Protein 6O43 (pdb70)

Radius of gyration: 16.41 Å; Cα contacts (8 Å, |Δi|>4): 358; chains: 1; bounding box: 35×36×46 Å

Solvent-accessible surface area: 9305 Å² total; per-residue (Å²): 125,71,71,101,43,2,56,54,0,1,56,16,59,8,41,11,61,7,55,9,74,31,93,91,1,0,81,98,0,38,51,97,11,0,0,74,80,76,9,64,21,71,87,78,90,0,81,75,0,0,132,16,0,110,156,44,12,0,3,4,0,0,0,0,0,9,0,61,47,78,19,91,39,101,56,60,0,0,10,31,46,47,56,36,83,82,73,49,39,66,0,0,77,62,0,0,134,41,0,24,74,32,1,121,39,97,44,136,9,33,21,92,37,86,67,76,106,47,136,47,8,55,121,75,32,39,154,138,3,63,58,30,2,87,124,83,5,81,58,6,2,0,0,30,0,41,0,22,98,71,10,28,9,0,4,0,1,35,28,47,77,0,12,104,35,67,81,4,141,57,91,110,60,58,14,40,0,31,61,0,0,58,11,0,74,85,40,61,13,45,26,100,50,123,40,31,44,93,104

Sequence (199 aa):
NDQEKIDKFTHSYINDDDFGLTIDQLVPKVKGYGRFNVWLGGNESKIRQVLKAVKEIGVSPTLFAVYEKNEGFSSGLGWLNHTSSARGDYLTDAKFIARKLVSQSKQAGQPSWYDAGNIVHFVPQDDVQRKGNADFAKNMKAGTIGRAYIPLTAAATWAAYYPLGLKASYNKVQNYGNPFLDGANTILAWGGKLDGKGGSPS

InterPro domains:
  IPR007921 CHAP domain [PF05257] (355-445)

Nearest PDB structures (foldseek):
  6o43-assembly1_A  TM=1.005E+00  e=5.278E-38  Staphylococcus phage P68
  8ej5-assembly1_A  TM=9.680E-01  e=4.791E-27  Staphylococcus phage Andhra
  4f88-assembly2_2  TM=7.606E-01  e=4.915E-05  Fischettivirus C1
  4hys-assembly1_A  TM=1.725E-01  e=8.099E+00  Homo sapiens

B-factor: mean 54.17, std 13.52, range [32.57, 129.59]

Secondary structure (DSSP, 8-state):
-HHHHHHHHHTSBTT--TT--HHHHHHHHTTSHHHHHTTTT-HHHHHHHHHHHHHHT--HHHHHHHHHHH---TTB-GGG-SB--SSHHHHHHHHHHHHHHHHT-------S-TTS----S-HHHHHHHHHHHHHT--TTBHHHHHGGG-HHHHHHHH-GGGGSHHHHSS-PPP-HHHHHHHHHHHTT--SSSS-----

Structure (mmCIF, N/CA/C/O backbone):
data_6O43
#
_entry.id   6O43
#
_cell.length_a   61.397
_cell.length_b   61.397
_cell.length_c   101.606
_cell.angle_alpha   90.000
_cell.angle_beta   90.000
_cell.angle_gamma   120.000
#
_symmetry.space_group_name_H-M   'P 31 2 1'
#
loop_
_entity.id
_entity.type
_entity.pdbx_description
1 polymer Orf11
2 non-polymer '5-amino-2,4,6-triiodobenzene-1,3-dicarboxylic acid'
3 water water
#
loop_
_atom_site.group_PDB
_atom_site.id
_atom_site.type_symbol
_atom_site.label_atom_id
_atom_site.label_alt_id
_atom_site.label_comp_id
_atom_site.label_asym_id
_atom_site.label_entity_id
_atom_site.label_seq_id
_atom_site.pdbx_PDB_ins_code
_atom_site.Cartn_x
_atom_site.Cartn_y
_atom_site.Cartn_z
_atom_site.occupancy
_atom_site.B_iso_or_equiv
_atom_site.auth_seq_id
_atom_site.auth_comp_id
_atom_site.auth_asym_id
_atom_site.auth_atom_id
_atom_site.pdbx_PDB_model_num
ATOM 1 N N . ASN A 1 2 ? 9.67221 3.29608 26.60950 1.000 96.23587 9 ASN A N 1
ATOM 2 C CA . ASN A 1 2 ? 10.67939 4.35062 26.63467 1.000 93.05002 9 ASN A CA 1
ATOM 3 C C . ASN A 1 2 ? 10.03207 5.72337 26.45676 1.000 81.47815 9 ASN A C 1
ATOM 4 O O . ASN A 1 2 ? 10.58049 6.60329 25.78872 1.000 77.35109 9 ASN A O 1
ATOM 9 N N . ASP A 1 3 ? 8.84992 5.89206 27.05468 1.000 77.96898 10 ASP A N 1
ATOM 10 C CA . ASP A 1 3 ? 8.19104 7.19391 27.03537 1.000 72.54627 10 ASP A CA 1
ATOM 11 C C . ASP A 1 3 ? 9.06974 8.26313 27.67002 1.000 64.51356 10 ASP A C 1
ATOM 12 O O . ASP A 1 3 ? 9.15607 9.38866 27.16481 1.000 61.21560 10 ASP A O 1
ATOM 17 N N . GLN A 1 4 ? 9.72776 7.93087 28.78322 1.000 68.95347 11 GLN A N 1
ATOM 18 C CA . GLN A 1 4 ? 10.57030 8.91131 29.45935 1.000 73.98673 11 GLN A CA 1
ATOM 19 C C . GLN A 1 4 ? 11.68634 9.39520 28.54312 1.000 71.86789 11 GLN A C 1
ATOM 20 O O . GLN A 1 4 ? 12.03273 10.58310 28.54303 1.000 60.83409 11 GLN A O 1
ATOM 26 N N . GLU A 1 5 ? 12.25263 8.48767 27.74609 1.000 67.11384 12 GLU A N 1
ATOM 27 C CA . GLU A 1 5 ? 13.28272 8.87523 26.78876 1.000 69.49838 12 GLU A CA 1
ATOM 28 C C . GLU A 1 5 ? 12.73301 9.84668 25.75145 1.000 64.46709 12 GLU A C 1
ATOM 29 O O . GLU A 1 5 ? 13.40686 10.81265 25.37506 1.000 62.56555 12 GLU A O 1
ATOM 35 N N . LYS A 1 6 ? 11.50759 9.61001 25.27820 1.000 67.70053 13 LYS A N 1
ATOM 36 C CA . LYS A 1 6 ? 10.89151 10.54217 24.33973 1.000 58.84702 13 LYS A CA 1
ATOM 37 C C . LYS A 1 6 ? 10.57213 11.87083 25.01392 1.000 62.97090 13 LYS A C 1
ATOM 38 O O . LYS A 1 6 ? 10.81161 12.93988 24.43933 1.000 53.47347 13 LYS A O 1
ATOM 44 N N . ILE A 1 7 ? 10.03435 11.82385 26.23434 1.000 55.50266 14 ILE A N 1
ATOM 45 C CA . ILE A 1 7 ? 9.77986 13.05134 26.98336 1.000 52.98631 14 ILE A CA 1
ATOM 46 C C . ILE A 1 7 ? 11.07301 13.83393 27.16910 1.000 52.60106 14 ILE A C 1
ATOM 47 O O . ILE A 1 7 ? 11.12599 15.04655 26.93246 1.000 51.00658 14 ILE A O 1
ATOM 52 N N . ASP A 1 8 ? 12.13535 13.14883 27.60285 1.000 55.04126 15 ASP A N 1
ATOM 53 C CA . ASP A 1 8 ? 13.40820 13.81932 27.85400 1.000 55.25327 15 ASP A CA 1
ATOM 54 C C . ASP A 1 8 ? 13.92121 14.51259 26.59912 1.000 56.33599 15 ASP A C 1
ATOM 55 O O . ASP A 1 8 ? 14.24399 15.70604 26.62289 1.000 63.70122 15 ASP A O 1
ATOM 60 N N . LYS A 1 9 ? 14.00722 13.77763 25.48862 1.000 55.62736 16 LYS A N 1
ATOM 61 C CA . LYS A 1 9 ? 14.44721 14.39292 24.24188 1.000 61.60416 16 LYS A CA 1
ATOM 62 C C . LYS A 1 9 ? 13.58952 15.60311 23.89670 1.000 53.07232 16 LYS A C 1
ATOM 63 O O . LYS A 1 9 ? 14.09921 16.61999 23.41103 1.000 54.74376 16 LYS A O 1
ATOM 67 N N . PHE A 1 10 ? 12.28502 15.51744 24.15477 1.000 53.99699 17 PHE A N 1
ATOM 68 C CA . PHE A 1 10 ? 11.37886 16.59352 23.76907 1.000 49.96331 17 PHE A CA 1
ATOM 69 C C . PHE A 1 10 ? 11.56183 17.82053 24.65907 1.000 48.85842 17 PHE A C 1
ATOM 70 O O . PHE A 1 10 ? 11.82104 18.92476 24.16709 1.000 47.16613 17 PHE A O 1
ATOM 78 N N . THR A 1 11 ? 11.43310 17.64905 25.97850 1.000 46.92134 18 THR A N 1
ATOM 79 C CA . THR A 1 11 ? 11.51774 18.80192 26.87398 1.000 52.98713 18 THR A CA 1
ATOM 80 C C . THR A 1 11 ? 12.84983 19.53193 26.74371 1.000 46.97021 18 THR A C 1
ATOM 81 O O . THR A 1 11 ? 12.90726 20.75337 26.92631 1.000 48.62517 18 THR A O 1
ATOM 85 N N . HIS A 1 12 ? 13.92527 18.81611 26.43524 1.000 48.95150 19 HIS A N 1
ATOM 86 C CA . HIS A 1 12 ? 15.24835 19.42409 26.39394 1.000 63.77448 19 HIS A CA 1
ATOM 87 C C . HIS A 1 12 ? 15.58762 20.05461 25.04762 1.000 55.72615 19 HIS A C 1
ATOM 88 O O . HIS A 1 12 ? 16.66279 20.64602 24.91715 1.000 52.15142 19 HIS A O 1
ATOM 95 N N . SER A 1 13 ? 14.70535 19.96154 24.05594 1.000 50.15813 20 SER A N 1
ATOM 96 C CA . SER A 1 13 ? 14.94656 20.59978 22.77036 1.000 49.80802 20 SER A CA 1
ATOM 97 C C . SER A 1 13 ? 14.68653 22.10203 22.85976 1.000 55.00406 20 SER A C 1
ATOM 98 O O . SER A 1 13 ? 13.93756 22.57986 23.71623 1.000 47.90758 20 SER A O 1
ATOM 101 N N . TYR A 1 14 ? 15.32175 22.84969 21.95841 1.000 53.29832 21 TYR A N 1
ATOM 102 C CA . TYR A 1 14 ? 15.02931 24.27113 21.83302 1.000 53.67908 21 TYR A CA 1
ATOM 103 C C . TYR A 1 14 ? 13.66824 24.46966 21.17514 1.000 46.82174 21 TYR A C 1
ATOM 104 O O . TYR A 1 14 ? 13.23720 23.66889 20.34197 1.000 46.38003 21 TYR A O 1
ATOM 113 N N . ILE A 1 15 ? 12.98052 25.54910 21.56045 1.000 45.70523 22 ILE A N 1
ATOM 114 C CA . ILE A 1 15 ? 11.65804 25.81299 21.00256 1.000 43.78301 22 ILE A CA 1
ATOM 115 C C . ILE A 1 15 ? 11.69737 26.15658 19.52203 1.000 45.92703 22 ILE A C 1
ATOM 116 O O . ILE A 1 15 ? 10.63859 26.22315 18.88962 1.000 43.10282 22 ILE A O 1
ATOM 121 N N . ASN A 1 16 ? 12.88097 26.38223 18.94896 1.000 50.08413 23 ASN A N 1
ATOM 122 C CA . ASN A 1 16 ? 13.00897 26.66661 17.52612 1.000 51.86784 23 ASN A CA 1
ATOM 123 C C . ASN A 1 16 ? 13.49635 25.45352 16.73762 1.000 56.07369 23 ASN A C 1
ATOM 124 O O . ASN A 1 16 ? 13.92441 25.59515 15.58650 1.000 56.95662 23 ASN A O 1
ATOM 129 N N . ASP A 1 17 ? 13.43463 24.26757 17.33767 1.000 49.26748 24 ASP A N 1
ATOM 130 C CA . ASP A 1 17 ? 13.82635 23.02973 16.67576 1.000 56.03888 24 ASP A CA 1
ATOM 131 C C . ASP A 1 17 ? 12.69081 22.56562 15.76756 1.000 55.26217 24 ASP A C 1
ATOM 132 O O . ASP A 1 17 ? 11.56394 22.36962 16.23445 1.000 47.20503 24 ASP A O 1
ATOM 137 N N . ASP A 1 18 ? 12.97566 22.39005 14.47385 1.000 56.27996 25 ASP A N 1
ATOM 138 C CA A ASP A 1 18 ? 11.93751 21.94585 13.55018 0.638 59.60802 25 ASP A CA 1
ATOM 139 C CA B ASP A 1 18 ? 11.96042 21.94162 13.52815 0.362 59.21711 25 ASP A CA 1
ATOM 140 C C . ASP A 1 18 ? 11.75867 20.43182 13.53696 1.000 58.75717 25 ASP A C 1
ATOM 141 O O . ASP A 1 18 ? 10.85884 19.93993 12.84525 1.000 59.62351 25 ASP A O 1
ATOM 150 N N . PHE A 1 19 ? 12.57183 19.68842 14.28919 1.000 61.25391 26 PHE A N 1
ATOM 151 C CA . PHE A 1 19 ? 12.43173 18.23554 14.40251 1.000 53.27356 26 PHE A CA 1
ATOM 152 C C . PHE A 1 19 ? 12.39155 17.55677 13.03246 1.000 65.41936 26 PHE A C 1
ATOM 153 O O . PHE A 1 19 ? 11.75424 16.51463 12.85328 1.000 60.55052 26 PHE A O 1
ATOM 161 N N . GLY A 1 20 ? 13.08268 18.14086 12.05531 1.000 56.96556 27 GLY A N 1
ATOM 162 C CA . GLY A 1 20 ? 13.18773 17.54263 10.74024 1.000 70.90966 27 GLY A CA 1
ATOM 163 C C . GLY A 1 20 ? 11.96261 17.66297 9.86501 1.000 62.11441 27 GLY A C 1
ATOM 164 O O . GLY A 1 20 ? 11.88701 16.98121 8.83923 1.000 64.50584 27 GLY A O 1
ATOM 165 N N . LEU A 1 21 ? 11.00164 18.50806 10.23003 1.000 59.50481 28 LEU A N 1
ATOM 166 C CA . LEU A 1 21 ? 9.78861 18.70837 9.45104 1.000 55.01938 28 LEU A CA 1
ATOM 167 C C . LEU A 1 21 ? 9.73417 20.14034 8.93830 1.000 58.79856 28 LEU A C 1
ATOM 168 O O . LEU A 1 21 ? 10.07441 21.08198 9.66191 1.000 67.83034 28 LEU A O 1
ATOM 173 N N . THR A 1 22 ? 9.30265 20.29847 7.69139 1.000 53.99191 29 THR A N 1
ATOM 174 C CA . THR A 1 22 ? 9.17473 21.60505 7.06546 1.000 58.77382 29 THR A CA 1
ATOM 175 C C . THR A 1 22 ? 7.72813 22.08402 7.11845 1.000 59.38541 29 THR A C 1
ATOM 176 O O . THR A 1 22 ? 6.80108 21.32752 7.41776 1.000 54.38226 29 THR A O 1
ATOM 180 N N . ILE A 1 23 ? 7.54442 23.36898 6.80753 1.000 55.53136 30 ILE A N 1
ATOM 181 C CA . ILE A 1 23 ? 6.19942 23.93498 6.77255 1.000 53.79217 30 ILE A CA 1
ATOM 182 C C . ILE A 1 23 ? 5.36767 23.26359 5.68733 1.000 53.11773 30 ILE A C 1
ATOM 183 O O . ILE A 1 23 ? 4.16588 23.03036 5.86368 1.000 56.38599 30 ILE A O 1
ATOM 188 N N . ASP A 1 24 ? 5.99140 22.93967 4.54935 1.000 53.09796 31 ASP A N 1
ATOM 189 C CA . ASP A 1 24 ? 5.28658 22.20246 3.50340 1.000 55.04131 31 ASP A CA 1
ATOM 190 C C . ASP A 1 24 ? 4.75095 20.87898 4.03039 1.000 57.63368 31 ASP A C 1
ATOM 191 O O . ASP A 1 24 ? 3.59513 20.52036 3.77659 1.000 54.28067 31 ASP A O 1
ATOM 196 N N . GLN A 1 25 ? 5.58084 20.13470 4.76219 1.000 53.28673 32 GLN A N 1
ATOM 197 C CA . GLN A 1 25 ? 5.12667 18.87418 5.33522 1.000 58.83505 32 GLN A CA 1
ATOM 198 C C . GLN A 1 25 ? 4.07600 19.09377 6.41603 1.000 56.71769 32 GLN A C 1
ATOM 199 O O . GLN A 1 25 ? 3.19253 18.24798 6.59804 1.000 49.45001 32 GLN A O 1
ATOM 205 N N . LEU A 1 26 ? 4.13765 20.22725 7.12025 1.000 47.43101 33 LEU A N 1
ATOM 206 C CA . LEU A 1 26 ? 3.24035 20.44990 8.25078 1.000 44.79760 33 LEU A CA 1
ATOM 207 C C . LEU A 1 26 ? 1.82739 20.79743 7.79442 1.000 46.13144 33 LEU A C 1
ATOM 208 O O . LEU A 1 26 ? 0.85114 20.32585 8.38577 1.000 51.05347 33 LEU A O 1
ATOM 213 N N . VAL A 1 27 ? 1.69342 21.61097 6.74149 1.000 51.18057 34 VAL A N 1
ATOM 214 C CA . VAL A 1 27 ? 0.38005 22.16139 6.39675 1.000 51.44627 34 VAL A CA 1
ATOM 215 C C . VAL A 1 27 ? -0.67255 21.07366 6.21696 1.000 52.47502 34 VAL A C 1
ATOM 216 O O . VAL A 1 27 ? -1.71218 21.13542 6.89229 1.000 49.02851 34 VAL A O 1
ATOM 220 N N . PRO A 1 28 ? -0.48175 20.07182 5.35355 1.000 52.61532 35 PRO A N 1
ATOM 221 C CA . PRO A 1 28 ? -1.52228 19.03911 5.20842 1.000 53.02597 35 PRO A CA 1
ATOM 222 C C . PRO A 1 28 ? -1.78099 18.25349 6.48318 1.000 58.70864 35 PRO A C 1
ATOM 223 O O . PRO A 1 28 ? -2.88466 17.72164 6.65593 1.000 55.25918 35 PRO A O 1
ATOM 227 N N . LYS A 1 29 ? -0.79875 18.16405 7.38392 1.000 55.33389 36 LYS A N 1
ATOM 228 C CA . LYS A 1 29 ? -0.97609 17.35813 8.58648 1.000 52.04684 36 LYS A CA 1
ATOM 229 C C . LYS A 1 29 ? -1.89682 18.03058 9.59738 1.000 46.15337 36 LYS A C 1
ATOM 230 O O . LYS A 1 29 ? -2.63188 17.34255 10.31398 1.000 46.20558 36 LYS A O 1
ATOM 236 N N . VAL A 1 30 ? -1.87950 19.36080 9.66612 1.000 49.70316 37 VAL A N 1
ATOM 237 C CA . VAL A 1 30 ? -2.52097 20.09228 10.75589 1.000 51.33691 37 VAL A CA 1
ATOM 238 C C . VAL A 1 30 ? -3.77776 20.83455 10.32951 1.000 47.91552 37 VAL A C 1
ATOM 239 O O . VAL A 1 30 ? -4.47240 21.38640 11.20006 1.000 42.41272 37 VAL A O 1
ATOM 243 N N . LYS A 1 31 ? -4.09884 20.86870 9.03255 1.000 48.50809 38 LYS A N 1
ATOM 244 C CA . LYS A 1 31 ? -5.17881 21.72996 8.55743 1.000 50.45432 38 LYS A CA 1
ATOM 245 C C . LYS A 1 31 ? -6.51659 21.38852 9.20089 1.000 40.34109 38 LYS A C 1
ATOM 246 O O . LYS A 1 31 ? -7.37884 22.26396 9.33112 1.000 43.30986 38 LYS A O 1
ATOM 249 N N . GLY A 1 32 ? -6.71674 20.13879 9.60457 1.000 48.18502 39 GLY A N 1
ATOM 250 C CA . GLY A 1 32 ? -7.96660 19.76437 10.23108 1.000 42.74826 39 GLY A CA 1
ATOM 251 C C . GLY A 1 32 ? -8.02119 19.88994 11.73982 1.000 45.70807 39 GLY A C 1
ATOM 252 O O . GLY A 1 32 ? -9.01975 19.49051 12.34792 1.000 51.88667 39 GLY A O 1
ATOM 253 N N . TYR A 1 33 ? -6.99240 20.44660 12.37325 1.000 49.03200 40 TYR A N 1
ATOM 254 C CA . TYR A 1 33 ? -6.86793 20.40977 13.82402 1.000 43.62392 40 TYR A CA 1
ATOM 255 C C . TYR A 1 33 ? -6.88824 21.80459 14.43269 1.000 38.47261 40 TYR A C 1
ATOM 256 O O . TYR A 1 33 ? -6.40822 22.77293 13.83747 1.000 39.66308 40 TYR A O 1
ATOM 265 N N . GLY A 1 34 ? -7.43469 21.88288 15.64502 1.000 44.44537 41 GLY A N 1
ATOM 266 C CA . GLY A 1 34 ? -7.36043 23.09998 16.43608 1.000 42.34945 41 GLY A CA 1
ATOM 267 C C . GLY A 1 34 ? -7.85516 24.31823 15.68497 1.000 41.84917 41 GLY A C 1
ATOM 268 O O . GLY A 1 34 ? -8.85567 24.27490 14.95843 1.000 43.51767 41 GLY A O 1
ATOM 269 N N . ARG A 1 35 ? -7.13934 25.42937 15.86045 1.000 36.22345 42 ARG A N 1
ATOM 270 C CA . ARG A 1 35 ? -7.53618 26.68873 15.24966 1.000 37.19679 42 ARG A CA 1
ATOM 271 C C . ARG A 1 35 ? -7.15134 26.78797 13.78086 1.000 40.43381 42 ARG A C 1
ATOM 272 O O . ARG A 1 35 ? -7.65213 27.68051 13.08812 1.000 40.41114 42 ARG A O 1
ATOM 280 N N . PHE A 1 36 ? -6.28802 25.90012 13.28248 1.000 37.30622 43 PHE A N 1
ATOM 281 C CA . PHE A 1 36 ? -6.14216 25.79445 11.83693 1.000 45.75698 43 PHE A CA 1
ATOM 282 C C . PHE A 1 36 ? -7.47713 25.44373 11.19831 1.000 48.55246 43 PHE A C 1
ATOM 283 O O . PHE A 1 36 ? -7.74615 25.84021 10.05926 1.000 48.85428 43 PHE A O 1
ATOM 291 N N . ASN A 1 37 ? -8.33950 24.74001 11.93561 1.000 51.90480 44 ASN A N 1
ATOM 292 C CA . ASN A 1 37 ? -9.68034 24.39474 11.47128 1.000 44.03335 44 ASN A CA 1
ATOM 293 C C . ASN A 1 37 ? -10.71419 25.43925 11.89132 1.000 45.35106 44 ASN A C 1
ATOM 294 O O . ASN A 1 37 ? -11.41164 26.00626 11.04402 1.000 41.47332 44 ASN A O 1
ATOM 299 N N . VAL A 1 38 ? -10.81926 25.70760 13.19663 1.000 41.57229 45 VAL A N 1
ATOM 300 C CA . VAL A 1 38 ? -11.90601 26.55196 13.68771 1.000 40.48491 45 VAL A CA 1
ATOM 301 C C . VAL A 1 38 ? -11.72163 27.99658 13.23832 1.000 46.24126 45 VAL A C 1
ATOM 302 O O . VAL A 1 38 ? -12.68720 28.66520 12.84884 1.000 45.68916 45 VAL A O 1
ATOM 306 N N . TRP A 1 39 ? -10.48885 28.50394 13.28133 1.000 44.75051 46 TRP A N 1
ATOM 307 C CA . TRP A 1 39 ? -10.24367 29.90304 12.94453 1.000 44.52498 46 TRP A CA 1
ATOM 308 C C . TRP A 1 39 ? -9.97258 30.12394 11.45972 1.000 49.62530 46 TRP A C 1
ATOM 309 O O . TRP A 1 39 ? -10.46228 31.09927 10.88279 1.000 46.44012 46 TRP A O 1
ATOM 320 N N . LEU A 1 40 ? -9.19980 29.24765 10.82215 1.000 46.15444 47 LEU A N 1
ATOM 321 C CA . LEU A 1 40 ? -8.78608 29.45007 9.44008 1.000 47.12231 47 LEU A CA 1
ATOM 322 C C . LEU A 1 40 ? -9.52596 28.56374 8.44468 1.000 39.15153 47 LEU A C 1
ATOM 323 O O . LEU A 1 40 ? -9.24419 28.63824 7.24385 1.000 41.33270 47 LEU A O 1
ATOM 328 N N . GLY A 1 41 ? -10.44753 27.72035 8.90253 1.000 44.88263 48 GLY A N 1
ATOM 329 C CA . GLY A 1 41 ? -11.19781 26.85612 8.00869 1.000 46.33641 48 GLY A CA 1
ATOM 330 C C . GLY A 1 41 ? -10.32994 25.95146 7.15494 1.000 50.91545 48 GLY A C 1
ATOM 331 O O . GLY A 1 41 ? -10.75428 25.49581 6.08694 1.000 47.97918 48 GLY A O 1
ATOM 332 N N . GLY A 1 42 ? -9.10901 25.68733 7.61584 1.000 43.04469 49 GLY A N 1
ATOM 333 C CA . GLY A 1 42 ? -8.19499 24.81871 6.90313 1.000 44.48443 49 GLY A CA 1
ATOM 334 C C . GLY A 1 42 ? -7.51192 25.43755 5.70581 1.000 44.14438 49 GLY A C 1
ATOM 335 O O . GLY A 1 42 ? -6.86956 24.71216 4.93953 1.000 50.62331 49 GLY A O 1
ATOM 336 N N . ASN A 1 43 ? -7.61514 26.75319 5.52802 1.000 44.36673 50 ASN A N 1
ATOM 337 C CA . ASN A 1 43 ? -7.06535 27.42018 4.35182 1.000 46.93506 50 ASN A CA 1
ATOM 338 C C . ASN A 1 43 ? -5.54006 27.38575 4.38910 1.000 52.72046 50 ASN A C 1
ATOM 339 O O . ASN A 1 43 ? -4.92294 27.91046 5.32108 1.000 50.31701 50 ASN A O 1
ATOM 344 N N . GLU A 1 44 ? -4.92832 26.78959 3.36129 1.000 54.07091 51 GLU A N 1
ATOM 345 C CA . GLU A 1 44 ? -3.48695 26.54817 3.40044 1.000 55.31122 51 GLU A CA 1
ATOM 346 C C . GLU A 1 44 ? -2.68701 27.84791 3.43071 1.000 50.92571 51 GLU A C 1
ATOM 347 O O . GLU A 1 44 ? -1.65154 27.92480 4.10122 1.000 48.16836 51 GLU A O 1
ATOM 353 N N . SER A 1 45 ? -3.13145 28.87573 2.70410 1.000 51.86740 52 SER A N 1
ATOM 354 C CA . SER A 1 45 ? -2.35834 30.11437 2.67360 1.000 57.58006 52 SER A CA 1
ATOM 355 C C . SER A 1 45 ? -2.34332 30.79161 4.04197 1.000 52.88453 52 SER A C 1
ATOM 356 O O . SER A 1 45 ? -1.31860 31.34803 4.45100 1.000 54.71215 52 SER A O 1
ATOM 359 N N . LYS A 1 46 ? -3.46262 30.74771 4.76999 1.000 45.65171 53 LYS A N 1
ATOM 360 C CA . LYS A 1 46 ? -3.48370 31.31617 6.11630 1.000 43.47388 53 LYS A CA 1
ATOM 361 C C . LYS A 1 46 ? -2.67689 30.46365 7.09021 1.000 46.42852 53 LYS A C 1
ATOM 362 O O . LYS A 1 46 ? -2.00665 30.99736 7.98322 1.000 45.30975 53 LYS A O 1
ATOM 368 N N . ILE A 1 47 ? -2.71989 29.13919 6.93320 1.000 43.39695 54 ILE A N 1
ATOM 369 C CA . ILE A 1 47 ? -1.89582 28.26960 7.76998 1.000 45.74023 54 ILE A CA 1
ATOM 370 C C . ILE A 1 47 ? -0.41888 28.58872 7.56647 1.000 46.00734 54 ILE A C 1
ATOM 371 O O . ILE A 1 47 ? 0.34149 28.73946 8.53003 1.000 50.14307 54 ILE A O 1
ATOM 376 N N . ARG A 1 48 ? 0.00513 28.70895 6.30461 1.000 43.40953 55 ARG A N 1
ATOM 377 C CA . ARG A 1 48 ? 1.38402 29.09618 6.01660 1.000 46.54560 55 ARG A CA 1
ATOM 378 C C . ARG A 1 48 ? 1.71719 30.45383 6.60928 1.000 43.64978 55 ARG A C 1
ATOM 379 O O . ARG A 1 48 ? 2.81183 30.65357 7.14415 1.000 48.86589 55 ARG A O 1
ATOM 387 N N . GLN A 1 49 ? 0.80408 31.41354 6.47461 1.000 46.07245 56 GLN A N 1
ATOM 388 C CA . GLN A 1 49 ? 1.00774 32.73041 7.06202 1.000 51.90949 56 GLN A CA 1
ATOM 389 C C . GLN A 1 49 ? 1.29908 32.62019 8.55505 1.000 46.69524 56 GLN A C 1
ATOM 390 O O . GLN A 1 49 ? 2.22277 33.25757 9.07242 1.000 44.20827 56 GLN A O 1
ATOM 396 N N . VAL A 1 50 ? 0.52579 31.79146 9.25777 1.000 44.13663 57 VAL A N 1
ATOM 397 C CA . VAL A 1 50 ? 0.70549 31.62939 10.69745 1.000 44.11135 57 VAL A CA 1
ATOM 398 C C . VAL A 1 50 ? 2.04789 30.97598 11.00095 1.000 44.98195 57 VAL A C 1
ATOM 399 O O . VAL A 1 50 ? 2.83257 31.47861 11.81292 1.000 45.06177 57 VAL A O 1
ATOM 403 N N . LEU A 1 51 ? 2.33445 29.84804 10.35021 1.000 44.36829 58 LEU A N 1
ATOM 404 C CA . LEU A 1 51 ? 3.57100 29.12583 10.63373 1.000 47.23312 58 LEU A CA 1
ATOM 405 C C . LEU A 1 51 ? 4.79682 29.97319 10.31362 1.000 41.41939 58 LEU A C 1
ATOM 406 O O . LEU A 1 51 ? 5.75394 30.01504 11.09273 1.000 46.99519 58 LEU A O 1
ATOM 411 N N . LYS A 1 52 ? 4.79288 30.64816 9.16225 1.000 44.93965 59 LYS A N 1
ATOM 412 C CA . LYS A 1 52 ? 5.89616 31.54839 8.83781 1.000 47.49999 59 LYS A CA 1
ATOM 413 C C . LYS A 1 52 ? 6.06699 32.62186 9.90845 1.000 44.19079 59 LYS A C 1
ATOM 414 O O . LYS A 1 52 ? 7.19409 32.98054 10.26691 1.000 47.83281 59 LYS A O 1
ATOM 420 N N . ALA A 1 53 ? 4.95717 33.14871 10.42755 1.000 43.45407 60 ALA A N 1
ATOM 421 C CA . ALA A 1 53 ? 5.03481 34.25053 11.38037 1.000 50.48915 60 ALA A CA 1
ATOM 422 C C . ALA A 1 53 ? 5.65152 33.80392 12.70250 1.000 45.50532 60 ALA A C 1
ATOM 423 O O . ALA A 1 53 ? 6.53008 34.48581 13.24467 1.000 44.63898 60 ALA A O 1
ATOM 425 N N . VAL A 1 54 ? 5.21956 32.66120 13.23641 1.000 39.19748 61 VAL A N 1
ATOM 426 C CA . VAL A 1 54 ? 5.80294 32.20002 14.49467 1.000 48.62099 61 VAL A CA 1
ATOM 427 C C . VAL A 1 54 ? 7.26591 31.82538 14.28868 1.000 52.95802 61 VAL A C 1
ATOM 428 O O . VAL A 1 54 ? 8.10964 32.04917 15.16539 1.000 47.76040 61 VAL A O 1
ATOM 432 N N . LYS A 1 55 ? 7.59276 31.26944 13.11944 1.000 52.58733 62 LYS A N 1
ATOM 433 C CA . LYS A 1 55 ? 8.98166 30.93948 12.81908 1.000 46.68528 62 LYS A CA 1
ATOM 434 C C . LYS A 1 55 ? 9.86754 32.17626 12.87781 1.000 47.38353 62 LYS A C 1
ATOM 435 O O . LYS A 1 55 ? 10.96206 32.13849 13.45199 1.000 47.71036 62 LYS A O 1
ATOM 441 N N . GLU A 1 56 ? 9.41490 33.28064 12.27823 1.000 49.48920 63 GLU A N 1
ATOM 442 C CA . GLU A 1 56 ? 10.19641 34.51280 12.29832 1.000 55.28594 63 GLU A CA 1
ATOM 443 C C . GLU A 1 56 ? 10.44623 34.99694 13.71849 1.000 51.42838 63 GLU A C 1
ATOM 444 O O . GLU A 1 56 ? 11.47147 35.63139 13.98718 1.000 51.15312 63 GLU A O 1
ATOM 450 N N . ILE A 1 57 ? 9.52612 34.70584 14.63696 1.000 53.20980 64 ILE A N 1
ATOM 451 C CA . ILE A 1 57 ? 9.65530 35.19047 16.00559 1.000 56.85541 64 ILE A CA 1
ATOM 452 C C . ILE A 1 57 ? 10.58406 34.30204 16.82725 1.000 48.48186 64 ILE A C 1
ATOM 453 O O . ILE A 1 57 ? 11.22112 34.77591 17.77463 1.000 47.80259 64 ILE A O 1
ATOM 458 N N . GLY A 1 58 ? 10.68034 33.01765 16.49241 1.000 54.50836 65 GLY A N 1
ATOM 459 C CA . GLY A 1 58 ? 11.60931 32.13620 17.17121 1.000 48.67654 65 GLY A CA 1
ATOM 460 C C . GLY A 1 58 ? 10.99687 30.84445 17.66992 1.000 48.26677 65 GLY A C 1
ATOM 461 O O . GLY A 1 58 ? 11.64436 30.09703 18.40771 1.000 54.89763 65 GLY A O 1
ATOM 462 N N . VAL A 1 59 ? 9.75429 30.56652 17.28378 1.000 45.89428 66 VAL A N 1
ATOM 463 C CA . VAL A 1 59 ? 9.06973 29.32861 17.64175 1.000 44.16641 66 VAL A CA 1
ATOM 464 C C . VAL A 1 59 ? 9.03119 28.43063 16.41506 1.000 51.97572 66 VAL A C 1
ATOM 465 O O . VAL A 1 59 ? 8.58721 28.85505 15.34154 1.000 45.23976 66 VAL A O 1
ATOM 469 N N . SER A 1 60 ? 9.48352 27.19401 16.57640 1.000 46.64242 67 SER A N 1
ATOM 470 C CA . SER A 1 60 ? 9.51128 26.26598 15.45868 1.000 48.09287 67 SER A CA 1
ATOM 471 C C . SER A 1 60 ? 8.09220 26.01207 14.95931 1.000 48.73366 67 SER A C 1
ATOM 472 O O . SER A 1 60 ? 7.19139 25.75072 15.76938 1.000 39.96563 67 SER A O 1
ATOM 475 N N . PRO A 1 61 ? 7.84595 26.09327 13.65118 1.000 50.81002 68 PRO A N 1
ATOM 476 C CA . PRO A 1 61 ? 6.51812 25.72234 13.13978 1.000 46.61280 68 PRO A CA 1
ATOM 477 C C . PRO A 1 61 ? 6.09674 24.32716 13.55605 1.000 40.54199 68 PRO A C 1
ATOM 478 O O . PRO A 1 61 ? 4.90135 24.08213 13.75530 1.000 39.23822 68 PRO A O 1
ATOM 482 N N . THR A 1 62 ? 7.04892 23.40198 13.69766 1.000 49.63803 69 THR A N 1
ATOM 483 C CA . THR A 1 62 ? 6.71284 22.04319 14.11176 1.000 48.40398 69 THR A CA 1
ATOM 484 C C . THR A 1 62 ? 6.14061 22.02526 15.52704 1.000 42.29223 69 THR A C 1
ATOM 485 O O . THR A 1 62 ? 5.10616 21.39777 15.78267 1.000 43.49123 69 THR A O 1
ATOM 489 N N . LEU A 1 63 ? 6.80159 22.71170 16.46226 1.000 41.16829 70 LEU A N 1
ATOM 490 C CA . LEU A 1 63 ? 6.30425 22.75321 17.83685 1.000 42.54674 70 LEU A CA 1
ATOM 491 C C . LEU A 1 63 ? 4.92809 23.40149 17.89744 1.000 40.69455 70 LEU A C 1
ATOM 492 O O . LEU A 1 63 ? 4.00091 22.86751 18.51667 1.000 38.22417 70 LEU A O 1
ATOM 497 N N . PHE A 1 64 ? 4.77902 24.55784 17.24954 1.000 42.77247 71 PHE A N 1
ATOM 498 C CA . PHE A 1 64 ? 3.49982 25.25981 17.23360 1.000 36.39987 71 PHE A CA 1
ATOM 499 C C . PHE A 1 64 ? 2.38435 24.34863 16.73235 1.000 45.66021 71 PHE A C 1
ATOM 500 O O . PHE A 1 64 ? 1.34426 24.19532 17.38508 1.000 43.73775 71 PHE A O 1
ATOM 508 N N . ALA A 1 65 ? 2.60034 23.71249 15.57786 1.000 44.63047 72 ALA A N 1
ATOM 509 C CA . ALA A 1 65 ? 1.57541 22.85655 14.98758 1.000 42.79182 72 ALA A CA 1
ATOM 510 C C . ALA A 1 65 ? 1.28578 21.64553 15.86691 1.000 44.30828 72 ALA A C 1
ATOM 511 O O . ALA A 1 65 ? 0.12300 21.28293 16.07944 1.000 39.27483 72 ALA A O 1
ATOM 513 N N . VAL A 1 66 ? 2.33514 20.99199 16.37105 1.000 43.15500 73 VAL A N 1
ATOM 514 C CA . VAL A 1 66 ? 2.14142 19.78615 17.17395 1.000 48.44748 73 VAL A CA 1
ATOM 515 C C . VAL A 1 66 ? 1.37773 20.10416 18.45542 1.000 45.58837 73 VAL A C 1
ATOM 516 O O . VAL A 1 66 ? 0.52563 19.32229 18.89635 1.000 48.10764 73 VAL A O 1
ATOM 520 N N . TYR A 1 67 ? 1.66689 21.24974 19.07602 1.000 40.51267 74 TYR A N 1
ATOM 521 C CA . TYR A 1 67 ? 0.94189 21.61608 20.28962 1.000 44.12884 74 TYR A CA 1
ATOM 522 C C . TYR A 1 67 ? -0.49269 22.02667 19.97950 1.000 47.08951 74 TYR A C 1
ATOM 523 O O . TYR A 1 67 ? -1.41687 21.68332 20.72684 1.000 53.80500 74 TYR A O 1
ATOM 532 N N . GLU A 1 68 ? -0.70304 22.75995 18.88378 1.000 45.98065 75 GLU A N 1
ATOM 533 C CA . GLU A 1 68 ? -2.06377 23.12037 18.50296 1.000 39.96057 75 GLU A CA 1
ATOM 534 C C . GLU A 1 68 ? -2.89235 21.87740 18.20768 1.000 43.26515 75 GLU A C 1
ATOM 535 O O . GLU A 1 68 ? -4.06218 21.79373 18.59842 1.000 53.42308 75 GLU A O 1
ATOM 541 N N . LYS A 1 69 ? -2.29830 20.89163 17.53210 1.000 45.74645 76 LYS A N 1
ATOM 542 C CA . LYS A 1 69 ? -3.02382 19.65963 17.24431 1.000 49.89958 76 LYS A CA 1
ATOM 543 C C . LYS A 1 69 ? -3.40535 18.92988 18.52601 1.000 54.46554 76 LYS A C 1
ATOM 544 O O . LYS A 1 69 ? -4.53247 18.43767 18.65778 1.000 52.21135 76 LYS A O 1
ATOM 550 N N . ASN A 1 70 ? -2.48257 18.85259 19.48529 1.000 50.45481 77 ASN A N 1
ATOM 551 C CA . ASN A 1 70 ? -2.74313 18.08457 20.69647 1.000 49.29708 77 ASN A CA 1
ATOM 552 C C . ASN A 1 70 ? -3.56345 18.86563 21.71683 1.000 53.85405 77 ASN A C 1
ATOM 553 O O . ASN A 1 70 ? -4.25982 18.25834 22.53738 1.000 52.17705 77 ASN A O 1
ATOM 558 N N . GLU A 1 71 ? -3.49861 20.19743 21.68851 1.000 53.04219 78 GLU A N 1
ATOM 559 C CA . GLU A 1 71 ? -4.35008 20.99566 22.56514 1.000 52.54235 78 GLU A CA 1
ATOM 560 C C . GLU A 1 71 ? -5.77512 21.08905 22.02977 1.000 54.56019 78 GLU A C 1
ATOM 561 O O . GLU A 1 71 ? -6.74027 20.95343 22.79381 1.000 48.15481 78 GLU A O 1
ATOM 567 N N . GLY A 1 72 ? -5.92485 21.31603 20.72734 1.000 43.10949 79 GLY A N 1
ATOM 568 C CA . GLY A 1 72 ? -7.23688 21.50019 20.14025 1.000 47.85838 79 GLY A CA 1
ATOM 569 C C . GLY A 1 72 ? -7.80148 22.87900 20.44135 1.000 47.49892 79 GLY A C 1
ATOM 570 O O . GLY A 1 72 ? -7.19039 23.71464 21.10601 1.000 44.92169 79 GLY A O 1
ATOM 571 N N . PHE A 1 73 ? -9.00381 23.11234 19.92790 1.000 44.01254 80 PHE A N 1
ATOM 572 C CA . PHE A 1 73 ? -9.69431 24.36642 20.18386 1.000 46.47966 80 PHE A CA 1
ATOM 573 C C . PHE A 1 73 ? -10.35524 24.34317 21.55602 1.000 47.58827 80 PHE A C 1
ATOM 574 O O . PHE A 1 73 ? -10.87565 23.31307 21.99090 1.000 47.75058 80 PHE A O 1
ATOM 582 N N . SER A 1 74 ? -10.34441 25.49163 22.23119 1.000 42.74496 81 SER A N 1
ATOM 583 C CA . SER A 1 74 ? -11.02954 25.64612 23.50883 1.000 50.26337 81 SER A CA 1
ATOM 584 C C . SER A 1 74 ? -11.57988 27.05859 23.60921 1.000 50.03753 81 SER A C 1
ATOM 585 O O . SER A 1 74 ? -10.84705 28.03021 23.40428 1.000 49.68608 81 SER A O 1
ATOM 588 N N . SER A 1 75 ? -12.86971 27.16018 23.91531 1.000 50.57381 82 SER A N 1
ATOM 589 C CA . SER A 1 75 ? -13.54680 28.44214 24.04701 1.000 53.01289 82 SER A CA 1
ATOM 590 C C . SER A 1 75 ? -12.72338 29.43368 24.85869 1.000 50.02223 82 SER A C 1
ATOM 591 O O . SER A 1 75 ? -12.23942 29.11734 25.94912 1.000 47.93829 82 SER A O 1
ATOM 594 N N . GLY A 1 76 ? -12.56377 30.63771 24.30972 1.000 46.71357 83 GLY A N 1
ATOM 595 C CA . GLY A 1 76 ? -11.96637 31.74515 25.01482 1.000 46.92583 83 GLY A CA 1
ATOM 596 C C . GLY A 1 76 ? -10.46055 31.85655 24.91015 1.000 52.63642 83 GLY A C 1
ATOM 597 O O . GLY A 1 76 ? -9.91061 32.90768 25.25753 1.000 56.07496 83 GLY A O 1
ATOM 598 N N . LEU A 1 77 ? -9.77528 30.81685 24.44171 1.000 47.09043 84 LEU A N 1
ATOM 599 C CA . LEU A 1 77 ? -8.32000 30.77123 24.46905 1.000 48.54537 84 LEU A CA 1
ATOM 600 C C . LEU A 1 77 ? -7.74532 30.86076 23.06039 1.000 50.26413 84 LEU A C 1
ATOM 601 O O . LEU A 1 77 ? -8.33257 30.36309 22.09516 1.000 43.73696 84 LEU A O 1
ATOM 606 N N . GLY A 1 78 ? -6.58450 31.49896 22.95476 1.000 43.67324 85 GLY A N 1
ATOM 607 C CA . GLY A 1 78 ? -5.89695 31.62457 21.68774 1.000 40.95486 85 GLY A CA 1
ATOM 608 C C . GLY A 1 78 ? -5.09679 30.38391 21.34978 1.000 37.85867 85 GLY A C 1
ATOM 609 O O . GLY A 1 78 ? -5.31887 29.29652 21.88872 1.000 38.77506 85 GLY A O 1
ATOM 610 N N . TRP A 1 79 ? -4.13801 30.56126 20.44102 1.000 35.23014 86 TRP A N 1
ATOM 611 C CA . TRP A 1 79 ? -3.33279 29.44280 19.96643 1.000 38.19864 86 TRP A CA 1
ATOM 612 C C . TRP A 1 79 ? -2.69082 28.69170 21.12819 1.000 39.69485 86 TRP A C 1
ATOM 613 O O . TRP A 1 79 ? -2.23761 29.29106 22.10784 1.000 40.07540 86 TRP A O 1
ATOM 624 N N . LEU A 1 80 ? -2.65422 27.36435 21.00751 1.000 42.98085 87 LEU A N 1
ATOM 625 C CA . LEU A 1 80 ? -2.03619 26.45863 21.97352 1.000 40.19100 87 LEU A CA 1
ATOM 626 C C . LEU A 1 80 ? -2.77077 26.42458 23.30838 1.000 44.27887 87 LEU A C 1
ATOM 627 O O . LEU A 1 80 ? -2.27753 25.81038 24.26179 1.000 46.35074 87 LEU A O 1
ATOM 632 N N . ASN A 1 81 ? -3.94694 27.04668 23.40055 1.000 45.94084 88 ASN A N 1
ATOM 633 C CA . ASN A 1 81 ? -4.67968 27.16439 24.66096 1.000 47.31948 88 ASN A CA 1
ATOM 634 C C . ASN A 1 81 ? -3.84871 27.87877 25.72141 1.000 52.30432 88 ASN A C 1
ATOM 635 O O . ASN A 1 81 ? -3.96210 27.59672 26.91813 1.000 46.45812 88 ASN A O 1
ATOM 640 N N . HIS A 1 82 ? -3.01987 28.82539 25.28313 1.000 51.19820 89 HIS A N 1
ATOM 641 C CA . HIS A 1 82 ? -2.05777 29.46051 26.17722 1.000 54.32235 89 HIS A CA 1
ATOM 642 C C . HIS A 1 82 ? -2.72982 30.44021 27.13335 1.000 51.41447 89 HIS A C 1
ATOM 643 O O . HIS A 1 82 ? -2.48061 30.40579 28.34395 1.000 50.08876 89 HIS A O 1
ATOM 650 N N . THR A 1 83 ? -3.57515 31.32392 26.61330 1.000 49.23693 90 THR A N 1
ATOM 651 C CA . THR A 1 83 ? -4.24109 32.32491 27.44109 1.000 56.25958 90 THR A CA 1
ATOM 652 C C . THR A 1 83 ? -5.43765 32.86210 26.66528 1.000 52.45547 90 THR A C 1
ATOM 653 O O . THR A 1 83 ? -5.85902 32.27577 25.66293 1.000 46.55291 90 THR A O 1
ATOM 657 N N . SER A 1 84 ? -5.98788 33.98272 27.13249 1.000 55.09548 91 SER A N 1
ATOM 658 C CA A SER A 1 84 ? -7.10655 34.60088 26.43593 0.434 49.11390 91 SER A CA 1
ATOM 659 C CA B SER A 1 84 ? -7.10180 34.61771 26.44145 0.566 48.86129 91 SER A CA 1
ATOM 660 C C . SER A 1 84 ? -6.70343 34.96044 25.01142 1.000 48.62237 91 SER A C 1
ATOM 661 O O . SER A 1 84 ? -5.56471 35.35267 24.74604 1.000 46.88389 91 SER A O 1
ATOM 666 N N . ALA A 1 85 ? -7.64755 34.81105 24.08844 1.000 47.88460 92 ALA A N 1
ATOM 667 C CA . ALA A 1 85 ? -7.37447 35.05228 22.67996 1.000 51.11272 92 ALA A CA 1
ATOM 668 C C . ALA A 1 85 ? -7.27677 36.54523 22.39105 1.000 52.58050 92 ALA A C 1
ATOM 669 O O . ALA A 1 85 ? -8.10025 37.33553 22.86303 1.000 56.55303 92 ALA A O 1
ATOM 671 N N . ARG A 1 86 ? -6.27021 36.92819 21.61351 1.000 55.70819 93 ARG A N 1
ATOM 672 C CA . ARG A 1 86 ? -6.18903 38.28640 21.09413 1.000 57.41209 93 ARG A CA 1
ATOM 673 C C . ARG A 1 86 ? -7.31443 38.49031 20.07358 1.000 60.51918 93 ARG A C 1
ATOM 674 O O . ARG A 1 86 ? -8.19732 37.64505 19.89861 1.000 50.73494 93 ARG A O 1
ATOM 682 N N . GLY A 1 87 ? -7.27886 39.62353 19.36658 1.000 55.52137 94 GLY A N 1
ATOM 683 C CA . GLY A 1 87 ? -8.41257 40.03365 18.55402 1.000 63.23062 94 GLY A CA 1
ATOM 684 C C . GLY A 1 87 ? -8.51052 39.38561 17.18928 1.000 55.21377 94 GLY A C 1
ATOM 685 O O . GLY A 1 87 ? -9.59636 39.37977 16.60035 1.000 61.63450 94 GLY A O 1
ATOM 686 N N . ASP A 1 88 ? -7.40886 38.85597 16.66255 1.000 52.97079 95 ASP A N 1
ATOM 687 C CA . ASP A 1 88 ? -7.43160 38.19813 15.36316 1.000 54.54161 95 ASP A CA 1
ATOM 688 C C . ASP A 1 88 ? -6.37755 37.10026 15.35416 1.000 52.54870 95 ASP A C 1
ATOM 689 O O . ASP A 1 88 ? -5.46221 37.08587 16.18171 1.000 47.87663 95 ASP A O 1
ATOM 694 N N . TYR A 1 89 ? -6.51651 36.17145 14.40397 1.000 44.80923 96 TYR A N 1
ATOM 695 C CA . TYR A 1 89 ? -5.69935 34.96260 14.44887 1.000 48.52831 96 TYR A CA 1
ATOM 696 C C . TYR A 1 89 ? -4.21719 35.26236 14.25737 1.000 53.20555 96 TYR A C 1
ATOM 697 O O . TYR A 1 89 ? -3.37367 34.59649 14.86868 1.000 45.41817 96 TYR A O 1
ATOM 706 N N . LEU A 1 90 ? -3.87470 36.24342 13.41872 1.000 46.11778 97 LEU A N 1
ATOM 707 C CA . LEU A 1 90 ? -2.46396 36.53962 13.18902 1.000 49.99365 97 LEU A CA 1
ATOM 708 C C . LEU A 1 90 ? -1.85601 37.27543 14.37566 1.000 44.37894 97 LEU A C 1
ATOM 709 O O . LEU A 1 90 ? -0.76430 36.92781 14.83574 1.000 44.23309 97 LEU A O 1
ATOM 714 N N . THR A 1 91 ? -2.54612 38.30212 14.87638 1.000 54.89970 98 THR A N 1
ATOM 715 C CA . THR A 1 91 ? -2.10445 38.96572 16.09857 1.000 52.66182 98 THR A CA 1
ATOM 716 C C . THR A 1 91 ? -1.94124 37.96806 17.23969 1.000 48.02539 98 THR A C 1
ATOM 717 O O . THR A 1 91 ? -1.01975 38.08780 18.05647 1.000 46.28430 98 THR A O 1
ATOM 721 N N . ASP A 1 92 ? -2.82554 36.97137 17.30997 1.000 44.31403 99 ASP A N 1
ATOM 722 C CA . ASP A 1 92 ? -2.75702 36.00931 18.40399 1.000 46.38264 99 ASP A CA 1
ATOM 723 C C . ASP A 1 92 ? -1.55740 35.08171 18.25300 1.000 44.53056 99 ASP A C 1
ATOM 724 O O . ASP A 1 92 ? -0.87617 34.77463 19.23861 1.000 46.95368 99 ASP A O 1
ATOM 729 N N . ALA A 1 93 ? -1.28497 34.62100 17.02898 1.000 45.11009 100 ALA A N 1
ATOM 730 C CA . ALA A 1 93 ? -0.13588 33.74716 16.81494 1.000 45.39190 100 ALA A CA 1
ATOM 731 C C . ALA A 1 93 ? 1.16383 34.44972 17.18281 1.000 47.44490 100 ALA A C 1
ATOM 732 O O . ALA A 1 93 ? 2.02725 33.86344 17.84683 1.000 41.17113 100 ALA A O 1
ATOM 734 N N . LYS A 1 94 ? 1.31937 35.71055 16.76732 1.000 40.76177 101 LYS A N 1
ATOM 735 C CA . LYS A 1 94 ? 2.53682 36.45097 17.08884 1.000 42.97100 101 LYS A CA 1
ATOM 736 C C . LYS A 1 94 ? 2.62498 36.75555 18.58208 1.000 45.22351 101 LYS A C 1
ATOM 737 O O . LYS A 1 94 ? 3.71361 36.71520 19.16890 1.000 40.70424 101 LYS A O 1
ATOM 743 N N . PHE A 1 95 ? 1.49445 37.08356 19.20832 1.000 43.76605 102 PHE A N 1
ATOM 744 C CA . PHE A 1 95 ? 1.48111 37.29115 20.65365 1.000 48.46497 102 PHE A CA 1
ATOM 745 C C . PHE A 1 95 ? 1.97113 36.04660 21.38642 1.000 44.73119 102 PHE A C 1
ATOM 746 O O . PHE A 1 95 ? 2.83010 36.12799 22.27272 1.000 41.52278 102 PHE A O 1
ATOM 754 N N . ILE A 1 96 ? 1.44818 34.87704 21.01134 1.000 43.93540 103 ILE A N 1
ATOM 755 C CA . ILE A 1 96 ? 1.82285 33.64783 21.70125 1.000 42.82270 103 ILE A CA 1
ATOM 756 C C . ILE A 1 96 ? 3.24565 33.23619 21.35187 1.000 48.28509 103 ILE A C 1
ATOM 757 O O . ILE A 1 96 ? 3.94823 32.64127 22.18002 1.000 45.94608 103 ILE A O 1
ATOM 762 N N . ALA A 1 97 ? 3.69576 33.53102 20.13101 1.000 42.34005 104 ALA A N 1
ATOM 763 C CA . ALA A 1 97 ? 5.07042 33.21508 19.76265 1.000 38.53535 104 ALA A CA 1
ATOM 764 C C . ALA A 1 97 ? 6.05395 34.00615 20.61303 1.000 43.22802 104 ALA A C 1
ATOM 765 O O . ALA A 1 97 ? 7.01908 33.44737 21.14550 1.000 42.22345 104 ALA A O 1
ATOM 767 N N . ARG A 1 98 ? 5.82768 35.31642 20.74895 1.000 39.73041 105 ARG A N 1
ATOM 768 C CA . ARG A 1 98 ? 6.70948 36.12586 21.58319 1.000 42.35004 105 ARG A CA 1
ATOM 769 C C . ARG A 1 98 ? 6.60214 35.73151 23.05131 1.000 41.97126 105 ARG A C 1
ATOM 770 O O . ARG A 1 98 ? 7.60463 35.75798 23.77290 1.000 42.57607 105 ARG A O 1
ATOM 778 N N . LYS A 1 99 ? 5.40673 35.34502 23.50336 1.000 44.24660 106 LYS A N 1
ATOM 779 C CA . LYS A 1 99 ? 5.24890 34.87760 24.87689 1.000 48.93049 106 LYS A CA 1
ATOM 780 C C . LYS A 1 99 ? 6.05073 33.60262 25.11406 1.000 41.58305 106 LYS A C 1
ATOM 781 O O . LYS A 1 99 ? 6.72067 33.45983 26.14433 1.000 43.13697 106 LYS A O 1
ATOM 785 N N . LEU A 1 100 ? 6.01863 32.67702 24.15378 1.000 39.76410 107 LEU A N 1
ATOM 786 C CA . LEU A 1 100 ? 6.75257 31.42490 24.29982 1.000 48.44730 107 LEU A CA 1
ATOM 787 C C . LEU A 1 100 ? 8.26107 31.64708 24.27944 1.000 50.76686 107 LEU A C 1
ATOM 788 O O . LEU A 1 100 ? 9.00154 30.94063 24.97355 1.000 43.06904 107 LEU A O 1
ATOM 793 N N . VAL A 1 101 ? 8.73691 32.61320 23.49445 1.000 41.82262 108 VAL A N 1
ATOM 794 C CA . VAL A 1 101 ? 10.16284 32.91727 23.49958 1.000 43.31303 108 VAL A CA 1
ATOM 795 C C . VAL A 1 101 ? 10.58124 33.47175 24.85688 1.000 46.71521 108 VAL A C 1
ATOM 796 O O . VAL A 1 101 ? 11.61885 33.08379 25.40814 1.000 42.18227 108 VAL A O 1
ATOM 800 N N . SER A 1 102 ? 9.79043 34.39418 25.41051 1.000 42.40102 109 SER A N 1
ATOM 801 C CA . SER A 1 102 ? 10.07333 34.90444 26.74882 1.000 47.06636 109 SER A CA 1
ATOM 802 C C . SER A 1 102 ? 10.14068 33.76968 27.75922 1.000 42.20529 109 SER A C 1
ATOM 803 O O . SER A 1 102 ? 11.13649 33.61865 28.47441 1.000 43.53183 109 SER A O 1
ATOM 806 N N . GLN A 1 103 ? 9.09118 32.94598 27.81394 1.000 43.56130 110 GLN A N 1
ATOM 807 C CA . GLN A 1 103 ? 9.01021 31.91171 28.83990 1.000 49.10620 110 GLN A CA 1
ATOM 808 C C . GLN A 1 103 ? 10.15857 30.91713 28.72334 1.000 42.83621 110 GLN A C 1
ATOM 809 O O . GLN A 1 103 ? 10.68150 30.44551 29.73945 1.000 48.63483 110 GLN A O 1
ATOM 815 N N . SER A 1 104 ? 10.58314 30.60203 27.49732 1.000 42.14432 111 SER A N 1
ATOM 816 C CA . SER A 1 104 ? 11.67445 29.64889 27.31945 1.000 39.02114 111 SER A CA 1
ATOM 817 C C . SER A 1 104 ? 12.98495 30.14425 27.91605 1.000 41.51983 111 SER A C 1
ATOM 818 O O . SER A 1 104 ? 13.90828 29.34116 28.09177 1.000 41.90200 111 SER A O 1
ATOM 821 N N . LYS A 1 105 ? 13.09306 31.43865 28.22778 1.000 42.73451 112 LYS A N 1
ATOM 822 C CA . LYS A 1 105 ? 14.28436 32.00064 28.85676 1.000 49.00035 112 LYS A CA 1
ATOM 823 C C . LYS A 1 105 ? 14.05622 32.39088 30.31442 1.000 45.66006 112 LYS A C 1
ATOM 824 O O . LYS A 1 105 ? 14.89432 33.08392 30.89855 1.000 49.71789 112 LYS A O 1
ATOM 830 N N . GLN A 1 106 ? 12.94077 31.98224 30.91014 1.000 37.15298 113 GLN A N 1
ATOM 831 C CA . GLN A 1 106 ? 12.60470 32.43592 32.25437 1.000 37.04243 113 GLN A CA 1
ATOM 832 C C . GLN A 1 106 ? 13.42529 31.69529 33.30561 1.000 36.61070 113 GLN A C 1
ATOM 833 O O . GLN A 1 106 ? 13.81013 30.53579 33.13017 1.000 37.90962 113 GLN A O 1
ATOM 839 N N . ALA A 1 107 ? 13.70779 32.38823 34.40168 1.000 37.48334 114 ALA A N 1
ATOM 840 C CA . ALA A 1 107 ? 14.19294 31.70867 35.58968 1.000 47.14280 114 ALA A CA 1
ATOM 841 C C . ALA A 1 107 ? 13.06735 30.87592 36.19664 1.000 41.98642 114 ALA A C 1
ATOM 842 O O . ALA A 1 107 ? 11.88338 31.09569 35.92852 1.000 46.25988 114 ALA A O 1
ATOM 844 N N . GLY A 1 108 ? 13.43848 29.90275 37.01243 1.000 40.76189 115 GLY A N 1
ATOM 845 C CA . GLY A 1 108 ? 12.43325 29.12680 37.70556 1.000 46.40543 115 GLY A CA 1
ATOM 846 C C . GLY A 1 108 ? 12.98692 27.82032 38.23660 1.000 34.10545 115 GLY A C 1
ATOM 847 O O . GLY A 1 108 ? 14.18719 27.55896 38.19330 1.000 40.04966 115 GLY A O 1
ATOM 848 N N . GLN A 1 109 ? 12.06545 27.02150 38.75965 1.000 40.60683 116 GLN A N 1
ATOM 849 C CA . GLN A 1 109 ? 12.34142 25.70014 39.30140 1.000 40.88372 116 GLN A CA 1
ATOM 850 C C . GLN A 1 109 ? 11.07319 24.87760 39.16897 1.000 37.66737 116 GLN A C 1
ATOM 851 O O . GLN A 1 109 ? 9.98140 25.44262 39.03136 1.000 42.29620 116 GLN A O 1
ATOM 857 N N . PRO A 1 110 ? 11.17752 23.55141 39.19267 1.000 40.67613 117 PRO A N 1
ATOM 858 C CA . PRO A 1 110 ? 9.98362 22.72011 39.01049 1.000 38.17083 117 PRO A CA 1
ATOM 859 C C . PRO A 1 110 ? 8.99805 22.90622 40.15419 1.000 48.83465 117 PRO A C 1
ATOM 860 O O . PRO A 1 110 ? 9.35435 23.28784 41.27201 1.000 42.48249 117 PRO A O 1
ATOM 864 N N . SER A 1 111 ? 7.73088 22.63828 39.84402 1.000 42.81382 118 SER A N 1
ATOM 865 C CA . SER A 1 111 ? 6.61963 22.77451 40.78103 1.000 52.50228 118 SER A CA 1
ATOM 866 C C . SER A 1 111 ? 6.04370 21.38607 41.02780 1.000 44.81855 118 SER A C 1
ATOM 867 O O . SER A 1 111 ? 5.37486 20.82374 40.15447 1.000 42.85934 118 SER A O 1
ATOM 870 N N . TRP A 1 112 ? 6.30307 20.83204 42.21106 1.000 39.91767 119 TRP A N 1
ATOM 871 C CA . TRP A 1 112 ? 6.02846 19.42282 42.45312 1.000 41.26933 119 TRP A CA 1
ATOM 872 C C . TRP A 1 112 ? 4.63622 19.15194 43.01026 1.000 48.17028 119 TRP A C 1
ATOM 873 O O . TRP A 1 112 ? 4.22505 17.98642 43.04713 1.000 46.42129 119 TRP A O 1
ATOM 884 N N . TYR A 1 113 ? 3.89351 20.17887 43.42347 1.000 40.78775 120 TYR A N 1
ATOM 885 C CA . TYR A 1 113 ? 2.53665 19.97411 43.90633 1.000 37.45963 120 TYR A CA 1
ATOM 886 C C . TYR A 1 113 ? 1.62459 21.07018 43.37678 1.000 39.65845 120 TYR A C 1
ATOM 887 O O . TYR A 1 113 ? 2.06432 22.18492 43.08755 1.000 45.80457 120 TYR A O 1
ATOM 896 N N . ASP A 1 114 ? 0.34233 20.73285 43.25705 1.000 46.72324 121 ASP A N 1
ATOM 897 C CA . ASP A 1 114 ? -0.67288 21.64444 42.73729 1.000 44.72071 121 ASP A CA 1
ATOM 898 C C . ASP A 1 114 ? -1.04107 22.64855 43.82417 1.000 49.34547 121 ASP A C 1
ATOM 899 O O . ASP A 1 114 ? -1.73609 22.30797 44.787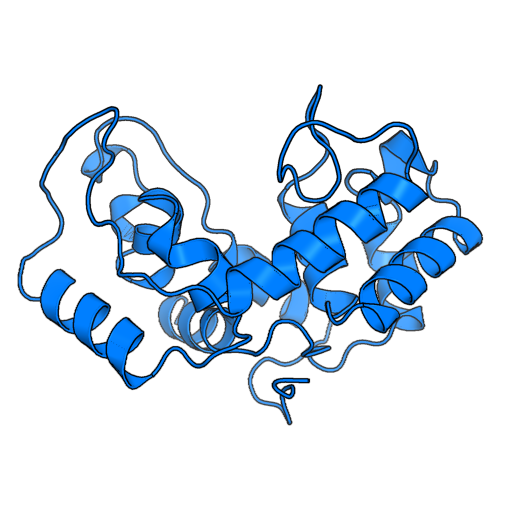42 1.000 45.66556 121 ASP A O 1
ATOM 904 N N . ALA A 1 115 ? -0.58636 23.89357 43.66232 1.000 56.19083 122 ALA A N 1
ATOM 905 C CA . ALA A 1 115 ? -0.84102 24.92807 44.65696 1.000 59.98404 122 ALA A CA 1
ATOM 906 C C . ALA A 1 115 ? -2.32538 25.15166 44.91446 1.000 64.06609 122 ALA A C 1
ATOM 907 O O . ALA A 1 115 ? -2.66995 25.78731 45.91669 1.000 61.66503 122 ALA A O 1
ATOM 909 N N . GLY A 1 116 ? -3.20542 24.64802 44.05014 1.000 58.15549 123 GLY A N 1
ATOM 910 C CA . GLY A 1 116 ? -4.63403 24.83414 44.22284 1.000 62.23897 123 GLY A CA 1
ATOM 911 C C . GLY A 1 116 ? -5.34303 23.61624 44.78037 1.000 70.81012 123 GLY A C 1
ATOM 912 O O . GLY A 1 116 ? -6.47641 23.71322 45.26169 1.000 73.37760 123 GLY A O 1
ATOM 913 N N . ASN A 1 117 ? -4.68173 22.45240 44.71149 1.000 61.91370 124 ASN A N 1
ATOM 914 C CA . ASN A 1 117 ? -5.19161 21.19444 45.26824 1.000 65.85215 124 ASN A CA 1
ATOM 915 C C . ASN A 1 117 ? -3.98659 20.47191 45.87174 1.000 57.10749 124 ASN A C 1
ATOM 916 O O . ASN A 1 117 ? -3.44295 19.52465 45.29789 1.000 56.94044 124 ASN A O 1
ATOM 921 N N . ILE A 1 118 ? -3.57747 20.92690 47.05286 1.000 54.85475 125 ILE A N 1
ATOM 922 C CA . ILE A 1 118 ? -2.28843 20.54965 47.62311 1.000 52.58451 125 ILE A CA 1
ATOM 923 C C . ILE A 1 118 ? -2.31793 19.07149 48.00037 1.000 56.15352 125 ILE A C 1
ATOM 924 O O . ILE A 1 118 ? -3.02164 18.66802 48.93016 1.000 53.22397 125 ILE A O 1
ATOM 929 N N . VAL A 1 119 ? -1.54024 18.26373 47.28219 1.000 52.24137 126 VAL A N 1
ATOM 930 C CA . VAL A 1 119 ? -1.26714 16.88119 47.65702 1.000 51.58044 126 VAL A CA 1
ATOM 931 C C . VAL A 1 119 ? 0.22622 16.66007 47.45785 1.000 55.24853 126 VAL A C 1
ATOM 932 O O . VAL A 1 119 ? 0.70708 16.64389 46.31763 1.000 43.71626 126 VAL A O 1
ATOM 936 N N . HIS A 1 120 ? 0.96087 16.50679 48.55800 1.000 51.53257 127 HIS A N 1
ATOM 937 C CA . HIS A 1 120 ? 2.38917 16.21726 48.49989 1.000 45.59341 127 HIS A CA 1
ATOM 938 C C . HIS A 1 120 ? 2.56422 14.71576 48.32112 1.000 50.84946 127 HIS A C 1
ATOM 939 O O . HIS A 1 120 ? 2.27306 13.93803 49.23595 1.000 62.13167 127 HIS A O 1
ATOM 946 N N . PHE A 1 121 ? 3.03947 14.30325 47.14581 1.000 45.65651 128 PHE A N 1
ATOM 947 C CA . PHE A 1 121 ? 3.20166 12.88249 46.86171 1.000 47.78778 128 PHE A CA 1
ATOM 948 C C . PHE A 1 121 ? 4.44420 12.52897 46.05758 1.000 56.24281 128 PHE A C 1
ATOM 949 O O . PHE A 1 121 ? 4.78571 11.34451 46.00349 1.000 52.84233 128 PHE A O 1
ATOM 957 N N . VAL A 1 122 ? 5.11778 13.47837 45.42143 1.000 46.47723 129 VAL A N 1
ATOM 958 C CA . VAL A 1 122 ? 6.27089 13.10970 44.59240 1.000 47.83954 129 VAL A CA 1
ATOM 959 C C . VAL A 1 122 ? 7.43227 12.70714 45.49557 1.000 51.30019 129 VAL A C 1
ATOM 960 O O . VAL A 1 122 ? 7.80961 13.47636 46.39898 1.000 51.13625 129 VAL A O 1
ATOM 964 N N . PRO A 1 123 ? 8.01710 11.52556 45.30159 1.000 51.88614 130 PRO A N 1
ATOM 965 C CA . PRO A 1 123 ? 9.12038 11.09092 46.16433 1.000 52.30568 130 PRO A CA 1
ATOM 966 C C . PRO A 1 123 ? 10.24815 12.11271 46.20001 1.000 53.17943 130 PRO A C 1
ATOM 967 O O . PRO A 1 123 ? 10.50759 12.82177 45.22474 1.000 48.77012 130 PRO A O 1
ATOM 971 N N . GLN A 1 124 ? 10.92216 12.17481 47.35016 1.000 51.49295 131 GLN A N 1
ATOM 972 C CA . GLN A 1 124 ? 11.96077 13.17905 47.55507 1.000 58.01225 131 GLN A CA 1
ATOM 973 C C . GLN A 1 124 ? 13.09702 13.01636 46.55044 1.000 58.83159 131 GLN A C 1
ATOM 974 O O . GLN A 1 124 ? 13.54826 13.99399 45.94249 1.000 57.60959 131 GLN A O 1
ATOM 980 N N A ASP A 1 125 ? 13.57683 11.78217 46.37214 0.410 57.77149 132 ASP A N 1
ATOM 981 N N B ASP A 1 125 ? 13.57557 11.78601 46.35742 0.590 57.30278 132 ASP A N 1
ATOM 982 C CA A ASP A 1 125 ? 14.65902 11.53661 45.42440 0.410 59.54580 132 ASP A CA 1
ATOM 983 C CA B ASP A 1 125 ? 14.67909 11.58102 45.42425 0.590 59.38126 132 ASP A CA 1
ATOM 984 C C A ASP A 1 125 ? 14.26312 11.96434 44.01726 0.410 59.99755 132 ASP A C 1
ATOM 985 C C B ASP A 1 125 ? 14.27642 11.91949 43.99315 0.590 60.71342 132 ASP A C 1
ATOM 986 O O A ASP A 1 125 ? 15.09537 12.47075 43.25490 0.410 55.02307 132 ASP A O 1
ATOM 987 O O B ASP A 1 125 ? 15.12586 12.32088 43.18879 0.590 54.01234 132 ASP A O 1
ATOM 996 N N . VAL A 1 126 ? 12.99221 11.77527 43.65780 1.000 61.45608 133 VAL A N 1
ATOM 997 C CA . VAL A 1 126 ? 12.52066 12.20833 42.34755 1.000 55.45569 133 VAL A CA 1
ATOM 998 C C . VAL A 1 126 ? 12.58106 13.72639 42.24000 1.000 53.32914 133 VAL A C 1
ATOM 999 O O . VAL A 1 126 ? 13.01392 14.27437 41.21793 1.000 44.01798 133 VAL A O 1
ATOM 1003 N N . GLN A 1 127 ? 12.14554 14.43070 43.28880 1.000 53.21624 134 GLN A N 1
ATOM 1004 C CA . GLN A 1 127 ? 12.24150 15.88677 43.29004 1.000 53.96925 134 GLN A CA 1
ATOM 1005 C C . GLN A 1 127 ? 13.68790 16.33832 43.14330 1.000 53.67352 134 GLN A C 1
ATOM 1006 O O . GLN A 1 127 ? 13.98172 17.27658 42.39188 1.000 52.42193 134 GLN A O 1
ATOM 1012 N N . ARG A 1 128 ? 14.60487 15.67825 43.85435 1.000 50.07437 135 ARG A N 1
ATOM 1013 C CA . ARG A 1 128 ? 16.01976 16.02185 43.75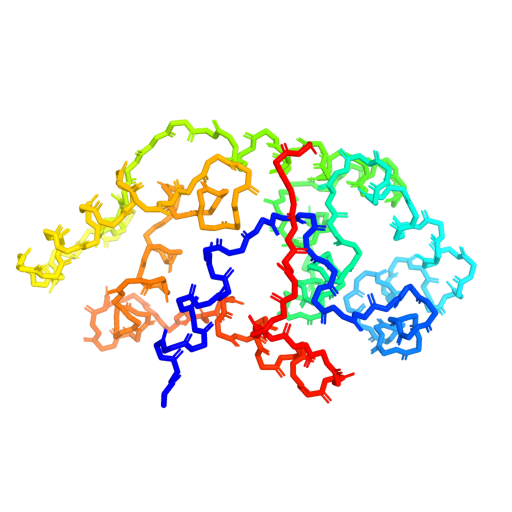530 1.000 56.29954 135 ARG A CA 1
ATOM 1014 C C . ARG A 1 128 ? 16.51523 15.90428 42.31919 1.000 56.34562 135 ARG A C 1
ATOM 1015 O O . ARG A 1 128 ? 17.15519 16.82171 41.79286 1.000 57.21233 135 ARG A O 1
ATOM 1023 N N . LYS A 1 129 ? 16.23376 14.77314 41.67018 1.000 51.48423 136 LYS A N 1
ATOM 1024 C CA . LYS A 1 129 ? 16.68254 14.58381 40.29515 1.000 54.29314 136 LYS A CA 1
ATOM 1025 C C . LYS A 1 129 ? 16.07004 15.62619 39.36891 1.000 49.17417 136 LYS A C 1
ATOM 1026 O O . LYS A 1 129 ? 16.76747 16.20444 38.52696 1.000 49.29545 136 LYS A O 1
ATOM 1032 N N . GLY A 1 130 ? 14.77222 15.89490 39.52582 1.000 47.49326 137 GLY A N 1
ATOM 1033 C CA . GLY A 1 130 ? 14.12361 16.88812 38.68372 1.000 47.92391 137 GLY A CA 1
ATOM 1034 C C . GLY A 1 130 ? 14.66417 18.28623 38.91521 1.000 50.69916 137 GLY A C 1
ATOM 1035 O O . GLY A 1 130 ? 14.97085 19.01303 37.96433 1.000 44.45056 137 GLY A O 1
ATOM 1036 N N . ASN A 1 131 ? 14.79081 18.68077 40.18517 1.000 45.67128 138 ASN A N 1
ATOM 1037 C CA . ASN A 1 131 ? 15.36501 19.98467 40.50152 1.000 44.89069 138 ASN A CA 1
ATOM 1038 C C . ASN A 1 131 ? 16.75349 20.13671 39.89615 1.000 47.36316 138 ASN A C 1
ATOM 1039 O O . ASN A 1 131 ? 17.08223 21.18732 39.33305 1.000 43.11888 138 ASN A O 1
ATOM 1044 N N . ALA A 1 132 ? 17.58080 19.09425 39.99750 1.000 41.23483 139 ALA A N 1
ATOM 1045 C CA . ALA A 1 132 ? 18.95126 19.18506 39.50632 1.000 43.70874 139 ALA A CA 1
ATOM 1046 C C . ALA A 1 132 ? 19.00033 19.24214 37.98206 1.000 55.91941 139 ALA A C 1
ATOM 1047 O O . ALA A 1 132 ? 19.77087 20.02358 37.40843 1.000 44.37994 139 ALA A O 1
ATOM 1049 N N . ASP A 1 133 ? 18.20058 18.41338 37.30715 1.000 53.43378 140 ASP A N 1
ATOM 1050 C CA . ASP A 1 133 ? 18.17315 18.44930 35.84749 1.000 45.97103 140 ASP A CA 1
ATOM 1051 C C . ASP A 1 133 ? 17.74491 19.81986 35.34584 1.000 44.91010 140 ASP A C 1
ATOM 1052 O O . ASP A 1 133 ? 18.36180 20.38208 34.43406 1.000 46.20688 140 ASP A O 1
ATOM 1057 N N . PHE A 1 134 ? 16.68715 20.37701 35.93756 1.000 41.48418 141 PHE A N 1
ATOM 1058 C CA . PHE A 1 134 ? 16.18975 21.66771 35.47937 1.000 45.70414 141 PHE A CA 1
ATOM 1059 C C . PHE A 1 134 ? 17.22196 22.76493 35.69647 1.000 53.50829 141 PHE A C 1
ATOM 1060 O O . PHE A 1 134 ? 17.39251 23.64773 34.84528 1.000 44.36377 141 PHE A O 1
ATOM 1068 N N . ALA A 1 135 ? 17.91749 22.72893 36.83526 1.000 47.86946 142 ALA A N 1
ATOM 1069 C CA . ALA A 1 135 ? 18.89304 23.76940 37.13798 1.000 51.80800 142 ALA A CA 1
ATOM 1070 C C . ALA A 1 135 ? 20.13930 23.63058 36.27621 1.000 54.33812 142 ALA A C 1
ATOM 1071 O O . ALA A 1 135 ? 20.75488 24.63489 35.90189 1.000 54.02280 142 ALA A O 1
ATOM 1073 N N . LYS A 1 136 ? 20.51940 22.39931 35.94118 1.000 56.90939 143 LYS A N 1
ATOM 1074 C CA . LYS A 1 136 ? 21.79197 22.13365 35.28395 1.000 55.80407 143 LYS A CA 1
ATOM 1075 C C . LYS A 1 136 ? 21.66077 21.84872 33.79300 1.000 58.79048 143 LYS A C 1
ATOM 1076 O O . LYS A 1 136 ? 22.51925 22.27638 33.01420 1.000 59.76100 143 LYS A O 1
ATOM 1080 N N . ASN A 1 137 ? 20.60614 21.14561 33.36811 1.000 51.31600 144 ASN A N 1
ATOM 1081 C CA . ASN A 1 137 ? 20.52100 20.63352 32.00360 1.000 53.15244 144 ASN A CA 1
ATOM 1082 C C . ASN A 1 137 ? 19.42100 21.26081 31.15830 1.000 52.13444 144 ASN A C 1
ATOM 1083 O O . ASN A 1 137 ? 19.41798 21.05873 29.93936 1.000 57.85273 144 ASN A O 1
ATOM 1088 N N . MET A 1 138 ? 18.48813 22.00006 31.75283 1.000 47.86807 145 MET A N 1
ATOM 1089 C CA . MET A 1 138 ? 17.39158 22.60296 30.99288 1.000 48.05379 145 MET A CA 1
ATOM 1090 C C . MET A 1 138 ? 17.84007 23.99022 30.54497 1.000 45.65605 145 MET A C 1
ATOM 1091 O O . MET A 1 138 ? 17.73329 24.96650 31.29233 1.000 53.00448 145 MET A O 1
ATOM 1096 N N . LYS A 1 139 ? 18.33902 24.07754 29.31470 1.000 45.21488 146 LYS A N 1
ATOM 1097 C CA . LYS A 1 139 ? 18.99847 25.28620 28.84849 1.000 50.68487 146 LYS A CA 1
ATOM 1098 C C . LYS A 1 139 ? 17.99339 26.40107 28.57745 1.000 44.84128 146 LYS A C 1
ATOM 1099 O O . LYS A 1 139 ? 16.77785 26.19589 28.53376 1.000 39.56059 146 LYS A O 1
ATOM 1103 N N . ALA A 1 140 ? 18.53302 27.60179 28.38572 1.000 47.11881 147 ALA A N 1
ATOM 1104 C CA . ALA A 1 140 ? 17.72399 28.73064 27.95478 1.000 51.73205 147 ALA A CA 1
ATOM 1105 C C . ALA A 1 140 ? 17.18992 28.47813 26.55240 1.000 53.78356 147 ALA A C 1
ATOM 1106 O O . ALA A 1 140 ? 17.87413 27.89485 25.70603 1.000 48.70037 147 ALA A O 1
ATOM 1108 N N . GLY A 1 141 ? 15.95465 28.91110 26.31166 1.000 52.50396 148 GLY A N 1
ATOM 1109 C CA . GLY A 1 141 ? 15.32964 28.71255 25.02002 1.000 50.75673 148 GLY A CA 1
ATOM 1110 C C . GLY A 1 141 ? 14.81145 27.31636 24.76104 1.000 48.28707 148 GLY A C 1
ATOM 1111 O O . GLY A 1 141 ? 14.52449 26.98519 23.60504 1.000 48.22159 148 GLY A O 1
ATOM 1112 N N . THR A 1 142 ? 14.67277 26.48965 25.79234 1.000 49.45364 149 THR A N 1
ATOM 1113 C CA . THR A 1 142 ? 14.21144 25.11884 25.63868 1.000 47.74710 149 THR A CA 1
ATOM 1114 C C . THR A 1 142 ? 12.71418 25.01669 25.89873 1.000 47.38969 149 THR A C 1
ATOM 1115 O O . THR A 1 142 ? 12.10259 25.88447 26.52885 1.000 38.39602 149 THR A O 1
ATOM 1119 N N . ILE A 1 143 ? 12.13009 23.93083 25.38678 1.000 41.46760 150 ILE A N 1
ATOM 1120 C CA . ILE A 1 143 ? 10.72097 23.63953 25.63872 1.000 41.72673 150 ILE A CA 1
ATOM 1121 C C . ILE A 1 143 ? 10.47362 23.46579 27.13122 1.000 49.79553 150 ILE A C 1
ATOM 1122 O O . ILE A 1 143 ? 9.50895 24.00529 27.68744 1.000 46.08493 150 ILE A O 1
ATOM 1127 N N . GLY A 1 144 ? 11.33320 22.69220 27.79772 1.000 49.93234 151 GLY A N 1
ATOM 1128 C CA . GLY A 1 144 ? 11.13421 22.43475 29.21484 1.000 37.92281 151 GLY A CA 1
ATOM 1129 C C . GLY A 1 144 ? 11.07214 23.71049 30.02992 1.000 36.53945 151 GLY A C 1
ATOM 1130 O O . GLY A 1 144 ? 10.15121 23.91270 30.82404 1.000 40.03963 151 GLY A O 1
ATOM 1131 N N . ARG A 1 145 ? 12.04699 24.60018 29.82937 1.000 41.31702 152 ARG A N 1
ATOM 1132 C CA . ARG A 1 145 ? 12.08956 25.83144 30.60869 1.000 43.96963 152 ARG A CA 1
ATOM 1133 C C . ARG A 1 145 ? 10.83382 26.66786 30.40782 1.000 45.43186 152 ARG A C 1
ATOM 1134 O O . ARG A 1 145 ? 10.38789 27.34756 31.33904 1.000 42.95171 152 ARG A O 1
ATOM 1142 N N . ALA A 1 146 ? 10.23637 26.61661 29.21394 1.000 39.78780 153 ALA A N 1
ATOM 1143 C CA . ALA A 1 146 ? 9.05454 27.42948 28.94640 1.000 36.91056 153 ALA A CA 1
ATOM 1144 C C . ALA A 1 146 ? 7.85169 26.99433 29.77595 1.000 39.26745 153 ALA A C 1
ATOM 1145 O O . ALA A 1 146 ? 7.02113 27.83444 30.14342 1.000 37.42490 153 ALA A O 1
ATOM 1147 N N . TYR A 1 147 ? 7.73409 25.70468 30.08439 1.000 35.69671 154 TYR A N 1
ATOM 1148 C CA . TYR A 1 147 ? 6.53188 25.17882 30.72391 1.000 39.65900 154 TYR A CA 1
ATOM 1149 C C . TYR A 1 147 ? 6.73828 24.67113 32.14561 1.000 42.75892 154 TYR A C 1
ATOM 1150 O O . TYR A 1 147 ? 5.86524 24.87267 32.99219 1.000 42.37573 154 TYR A O 1
ATOM 1159 N N . ILE A 1 148 ? 7.86991 24.02644 32.44288 1.000 41.72800 155 ILE A N 1
ATOM 1160 C CA . ILE A 1 148 ? 7.99846 23.29325 33.70934 1.000 37.15139 155 ILE A CA 1
ATOM 1161 C C . ILE A 1 148 ? 7.75835 24.17128 34.93520 1.000 46.61913 155 ILE A C 1
ATOM 1162 O O . ILE A 1 148 ? 7.00982 23.74867 35.83247 1.000 44.58071 155 ILE A O 1
ATOM 1167 N N . PRO A 1 149 ? 8.34981 25.36434 35.05437 1.000 39.29610 156 PRO A N 1
ATOM 1168 C CA . PRO A 1 149 ? 8.20444 26.12471 36.30987 1.000 38.03568 156 PRO A CA 1
ATOM 1169 C C . PRO A 1 149 ? 6.78048 26.54550 36.61942 1.000 55.23533 156 PRO A C 1
ATOM 1170 O O . PRO A 1 149 ? 6.46678 26.77861 37.79388 1.000 52.36985 156 PRO A O 1
ATOM 1174 N N . LEU A 1 150 ? 5.90460 26.63164 35.61649 1.000 49.15031 157 LEU A N 1
ATOM 1175 C CA . LEU A 1 150 ? 4.67158 27.39760 35.74860 1.000 46.89250 157 LEU A CA 1
ATOM 1176 C C . LEU A 1 150 ? 3.47661 26.59390 36.24834 1.000 44.66184 157 LEU A C 1
ATOM 1177 O O . LEU A 1 150 ? 2.55203 27.18649 36.81518 1.000 42.48361 157 LEU A O 1
ATOM 1182 N N . THR A 1 151 ? 3.45597 25.27865 36.05295 1.000 45.14987 158 THR A N 1
ATOM 1183 C CA . THR A 1 151 ? 2.35337 24.45673 36.52774 1.000 41.17412 158 THR A CA 1
ATOM 1184 C C . THR A 1 151 ? 2.90049 23.13488 37.03965 1.000 48.53584 158 THR A C 1
ATOM 1185 O O . THR A 1 151 ? 3.92869 22.64472 36.56412 1.000 43.39405 158 THR A O 1
ATOM 1189 N N . ALA A 1 152 ? 2.20317 22.56620 38.02612 1.000 47.63287 159 ALA A N 1
ATOM 1190 C CA . ALA A 1 152 ? 2.59237 21.25737 38.53833 1.000 49.80889 159 ALA A CA 1
ATOM 1191 C C . ALA A 1 152 ? 2.41016 20.17929 37.47857 1.000 41.85670 159 ALA A C 1
ATOM 1192 O O . ALA A 1 152 ? 3.20352 19.23395 37.40515 1.000 45.77511 159 ALA A O 1
ATOM 1194 N N . ALA A 1 153 ? 1.37834 20.31201 36.64034 1.000 41.71913 160 ALA A N 1
ATOM 1195 C CA . ALA A 1 153 ? 1.13174 19.31485 35.60186 1.000 47.84883 160 ALA A CA 1
ATOM 1196 C C . ALA A 1 153 ? 2.28770 19.24325 34.61198 1.000 43.20015 160 ALA A C 1
ATOM 1197 O O . ALA A 1 153 ? 2.65180 18.15565 34.15049 1.000 43.77780 160 ALA A O 1
ATOM 1199 N N . ALA A 1 154 ? 2.87620 20.39026 34.26868 1.000 40.57255 161 ALA A N 1
ATOM 1200 C CA . ALA A 1 154 ? 4.01328 20.38071 33.35365 1.000 39.63793 161 ALA A CA 1
ATOM 1201 C C . ALA A 1 154 ? 5.23670 19.75227 34.00794 1.000 47.77487 161 ALA A C 1
ATOM 1202 O O . ALA A 1 154 ? 6.00345 19.03520 33.35246 1.000 47.97522 161 ALA A O 1
ATOM 1204 N N . THR A 1 155 ? 5.43495 20.00893 35.30138 1.000 45.70908 162 THR A N 1
ATOM 1205 C CA . THR A 1 155 ? 6.54081 19.38346 36.01832 1.000 45.52013 162 THR A CA 1
ATOM 1206 C C . THR A 1 155 ? 6.36858 17.87308 36.07829 1.000 38.80658 162 THR A C 1
ATOM 1207 O O . THR A 1 155 ? 7.31007 17.11908 35.81092 1.000 40.58225 162 THR A O 1
ATOM 1211 N N . TRP A 1 156 ? 5.16855 17.41205 36.44062 1.000 45.20288 163 TRP A N 1
ATOM 1212 C CA . TRP A 1 156 ? 4.90266 15.97726 36.46086 1.000 44.57125 163 TRP A CA 1
ATOM 1213 C C . TRP A 1 156 ? 5.11816 15.35606 35.08694 1.000 46.90599 163 TRP A C 1
ATOM 1214 O O . TRP A 1 156 ? 5.716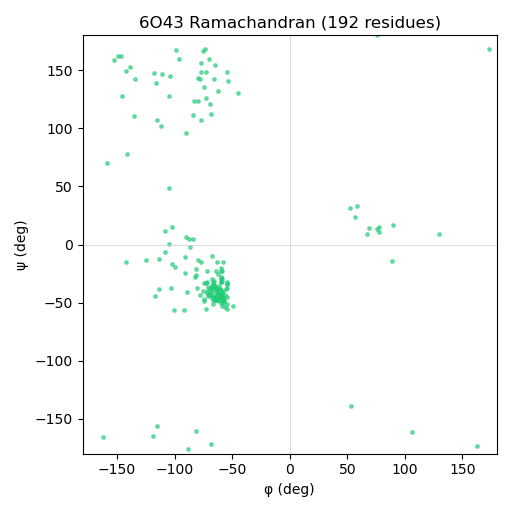59 14.28026 34.97159 1.000 47.55957 163 TRP A O 1
ATOM 1225 N N . ALA A 1 157 ? 4.63516 16.01727 34.03180 1.000 42.33514 164 ALA A N 1
ATOM 1226 C CA . ALA A 1 157 ? 4.78826 15.46862 32.68757 1.000 48.86393 164 ALA A CA 1
ATOM 1227 C C . ALA A 1 157 ? 6.25646 15.29733 32.32389 1.000 46.42164 164 ALA A C 1
ATOM 1228 O O . ALA A 1 157 ? 6.63164 14.31559 31.67432 1.000 54.06179 164 ALA A O 1
ATOM 1230 N N . ALA A 1 158 ? 7.10392 16.23876 32.73782 1.000 44.01958 165 ALA A N 1
ATOM 1231 C CA . ALA A 1 158 ? 8.51435 16.18266 32.36778 1.000 51.48084 165 ALA A CA 1
ATOM 1232 C C . ALA A 1 158 ? 9.30510 15.22242 33.25190 1.000 54.00375 165 ALA A C 1
ATOM 1233 O O . ALA A 1 158 ? 10.19962 14.52179 32.76255 1.000 48.67936 165 ALA A O 1
ATOM 1235 N N . TYR A 1 159 ? 8.98523 15.16799 34.54906 1.000 48.58404 166 TYR A N 1
ATOM 1236 C CA . TYR A 1 159 ? 9.85535 14.53763 35.53525 1.000 51.42746 166 TYR A CA 1
ATOM 1237 C C . TYR A 1 159 ? 9.20857 13.44110 36.37382 1.000 54.11728 166 TYR A C 1
ATOM 1238 O O . TYR A 1 159 ? 9.93669 12.71899 37.06483 1.000 56.03586 166 TYR A O 1
ATOM 1247 N N . TYR A 1 160 ? 7.88640 13.30427 36.36350 1.000 51.46237 167 TYR A N 1
ATOM 1248 C CA . TYR A 1 160 ? 7.22537 12.27826 37.16289 1.000 49.63471 167 TYR A CA 1
ATOM 1249 C C . TYR A 1 160 ? 5.84295 12.01279 36.58199 1.000 51.52109 167 TYR A C 1
ATOM 1250 O O . TYR A 1 160 ? 4.82730 12.38130 37.18821 1.000 46.26428 167 TYR A O 1
ATOM 1259 N N . PRO A 1 161 ? 5.77306 11.38426 35.40373 1.000 50.73016 168 PRO A N 1
ATOM 1260 C CA . PRO A 1 161 ? 4.48380 11.25515 34.70477 1.000 47.66665 168 PRO A CA 1
ATOM 1261 C C . PRO A 1 161 ? 3.40856 10.53471 35.49907 1.000 48.65120 168 PRO A C 1
ATOM 1262 O O . PRO A 1 161 ? 2.22278 10.73388 35.21143 1.000 47.62980 168 PRO A O 1
ATOM 1266 N N . LEU A 1 162 ? 3.76981 9.70209 36.48033 1.000 55.83076 169 LEU A N 1
ATOM 1267 C CA . LEU A 1 162 ? 2.75248 9.12535 37.35576 1.000 55.88064 169 LEU A CA 1
ATOM 1268 C C . LEU A 1 162 ? 1.88951 10.20461 37.99297 1.000 51.86811 169 LEU A C 1
ATOM 1269 O O . LEU A 1 162 ? 0.69150 9.99420 38.21418 1.000 48.74019 169 LEU A O 1
ATOM 1274 N N . GLY A 1 163 ? 2.47762 11.36430 38.29425 1.000 48.44949 170 GLY A N 1
ATOM 1275 C CA . GLY A 1 163 ? 1.72958 12.44351 38.91468 1.000 49.29831 170 GLY A CA 1
ATOM 1276 C C . GLY A 1 163 ? 0.55887 12.93478 38.09035 1.000 54.14892 170 GLY A C 1
ATOM 1277 O O . GLY A 1 163 ? -0.35112 13.56660 38.63807 1.000 46.20630 170 GLY A O 1
ATOM 1278 N N . LEU A 1 164 ? 0.56064 12.66308 36.78207 1.000 44.09367 171 LEU A N 1
ATOM 1279 C CA . LEU A 1 164 ? -0.55136 13.07008 35.93140 1.000 55.17537 171 LEU A CA 1
ATOM 1280 C C . LEU A 1 164 ? -1.80399 12.23989 36.18349 1.000 50.26837 171 LEU A C 1
ATOM 1281 O O . LEU A 1 164 ? -2.90839 12.70158 35.881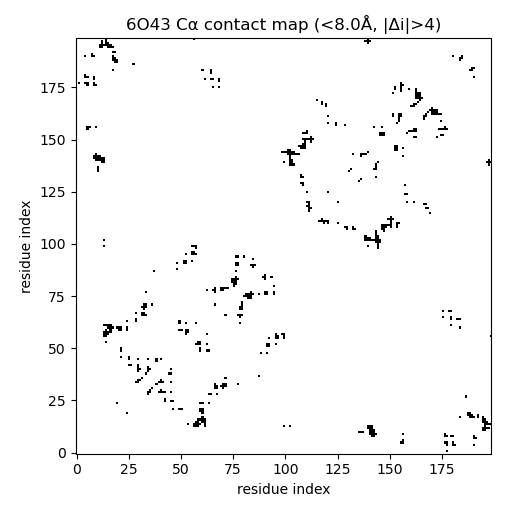21 1.000 51.36923 171 LEU A O 1
ATOM 1286 N N . LYS A 1 165 ? -1.66032 11.03687 36.73345 1.000 52.83647 172 LYS A N 1
ATOM 1287 C CA . LYS A 1 165 ? -2.80171 10.16356 36.96566 1.000 57.16064 172 LYS A CA 1
ATOM 1288 C C . LYS A 1 165 ? -3.57671 10.60228 38.20148 1.000 63.93890 172 LYS A C 1
ATOM 1289 O O . LYS A 1 165 ? -2.99334 11.02097 39.20633 1.000 64.53379 172 LYS A O 1
ATOM 1295 N N . ALA A 1 166 ? -4.90511 10.49434 38.12237 1.000 62.98635 173 ALA A N 1
ATOM 1296 C CA . ALA A 1 166 ? -5.74807 10.86903 39.25304 1.000 63.49638 173 ALA A CA 1
ATOM 1297 C C . ALA A 1 166 ? -5.42232 10.05331 40.49780 1.000 67.61540 173 ALA A C 1
ATOM 1298 O O . ALA A 1 166 ? -5.54501 10.55829 41.62120 1.000 68.88150 173 ALA A O 1
ATOM 1300 N N . SER A 1 167 ? -5.00817 8.79622 40.32535 1.000 65.05623 174 SER A N 1
ATOM 1301 C CA . SER A 1 167 ? -4.67783 7.96290 41.47563 1.000 62.58980 174 SER A CA 1
ATOM 1302 C C . SER A 1 167 ? -3.55595 8.55624 42.31785 1.000 64.28557 174 SER A C 1
ATOM 1303 O O . SER A 1 167 ? -3.45597 8.24125 43.50840 1.000 68.03934 174 SER A O 1
ATOM 1306 N N . TYR A 1 168 ? -2.71994 9.41465 41.73484 1.000 64.56764 175 TYR A N 1
ATOM 1307 C CA . TYR A 1 168 ? -1.59605 10.01672 42.44422 1.000 54.89488 175 TYR A CA 1
ATOM 1308 C C . TYR A 1 168 ? -1.89429 11.44305 42.89667 1.000 53.73832 175 TYR A C 1
ATOM 1309 O O . TYR A 1 168 ? -1.79394 11.74885 44.08832 1.000 60.36682 175 TYR A O 1
ATOM 1318 N N . ASN A 1 169 ? -2.25646 12.32884 41.96603 1.000 54.68578 176 ASN A N 1
ATOM 1319 C CA . ASN A 1 169 ? -2.50163 13.72116 42.32344 1.000 54.54419 176 ASN A CA 1
ATOM 1320 C C . ASN A 1 169 ? -3.85150 13.93827 42.99823 1.000 61.35193 176 ASN A C 1
ATOM 1321 O O . ASN A 1 169 ? -4.06868 15.00835 43.57963 1.000 60.82948 176 ASN A O 1
ATOM 1326 N N . LYS A 1 170 ? -4.76009 12.96614 42.92746 1.000 61.70486 177 LYS A N 1
ATOM 1327 C CA . LYS A 1 170 ? -6.02753 12.96035 43.65458 1.000 65.89614 177 LYS A CA 1
ATOM 1328 C C . LYS A 1 170 ? -7.01286 14.01702 43.17070 1.000 62.03519 177 LYS A C 1
ATOM 1329 O O . LYS A 1 170 ? -8.00358 14.28671 43.86222 1.000 60.67730 177 LYS A O 1
ATOM 1335 N N . VAL A 1 171 ? -6.77888 14.62431 42.00556 1.000 58.19571 178 VAL A N 1
ATOM 1336 C CA . VAL A 1 171 ? -7.67272 15.63018 41.45157 1.000 61.82295 178 VAL A CA 1
ATOM 1337 C C . VAL A 1 171 ? -8.28405 15.18211 40.13130 1.000 67.60782 178 VAL A C 1
ATOM 1338 O O . VAL A 1 171 ? -9.48954 15.34959 39.91297 1.000 76.84694 178 VAL A O 1
ATOM 1342 N N . GLN A 1 172 ? -7.47773 14.60635 39.24052 1.000 63.87633 179 GLN A N 1
ATOM 1343 C CA . GLN A 1 172 ? -7.95198 14.20501 37.92176 1.000 63.81532 179 GLN A CA 1
ATOM 1344 C C . GLN A 1 172 ? -6.79501 13.73539 37.05178 1.000 59.92646 179 GLN A C 1
ATOM 1345 O O . GLN A 1 172 ? -5.62691 13.93793 37.39973 1.000 54.86229 179 GLN A O 1
ATOM 1351 N N . ASN A 1 173 ? -7.10969 13.12015 35.91525 1.000 62.36374 180 ASN A N 1
ATOM 1352 C CA . ASN A 1 173 ? -6.08694 12.70340 34.96483 1.000 62.14383 180 ASN A CA 1
ATOM 1353 C C . ASN A 1 173 ? -5.70786 13.88284 34.07696 1.000 59.49787 180 ASN A C 1
ATOM 1354 O O . ASN A 1 173 ? -6.57092 14.48212 33.42690 1.000 58.71724 180 ASN A O 1
ATOM 1359 N N . TYR A 1 174 ? -4.42449 14.22225 34.06037 1.000 53.84464 181 TYR A N 1
ATOM 1360 C CA . TYR A 1 174 ? -3.89336 15.24649 33.17525 1.000 59.37475 181 TYR A CA 1
ATOM 1361 C C . TYR A 1 174 ? -3.15220 14.59081 32.01739 1.000 53.41736 181 TYR A C 1
ATOM 1362 O O . TYR A 1 174 ? -2.51907 13.54345 32.17632 1.000 51.26513 181 TYR A O 1
ATOM 1371 N N . GLY A 1 175 ? -3.23721 15.2172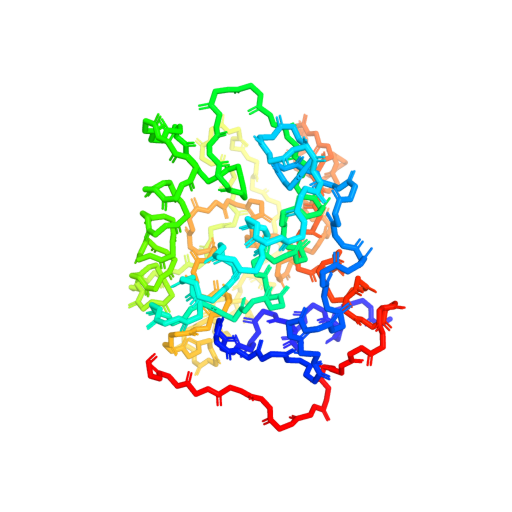2 30.84450 1.000 50.40754 182 GLY A N 1
ATOM 1372 C CA . GLY A 1 175 ? -2.46940 14.75508 29.71012 1.000 48.66634 182 GLY A CA 1
ATOM 1373 C C . GLY A 1 175 ? -1.00270 15.12201 29.83272 1.000 47.43380 182 GLY A C 1
ATOM 1374 O O . GLY A 1 175 ? -0.60136 15.92873 30.67011 1.000 40.58447 182 GLY A O 1
ATOM 1375 N N . ASN A 1 176 ? -0.18672 14.50142 28.98274 1.000 40.71012 183 ASN A N 1
ATOM 1376 C CA . ASN A 1 176 ? 1.23667 14.81790 28.92679 1.000 40.88808 183 ASN A CA 1
ATOM 1377 C C . ASN A 1 176 ? 1.54338 15.49441 27.59809 1.000 49.62005 183 ASN A C 1
ATOM 1378 O O . ASN A 1 176 ? 1.63759 14.81524 26.56236 1.000 45.92354 183 ASN A O 1
ATOM 1383 N N . PRO A 1 177 ? 1.70367 16.82082 27.56770 1.000 44.38108 184 PRO A N 1
ATOM 1384 C CA . PRO A 1 177 ? 1.97706 17.48807 26.28448 1.000 48.34544 184 PRO A CA 1
ATOM 1385 C C . PRO A 1 177 ? 3.32225 17.11385 25.69230 1.000 44.47499 184 PRO A C 1
ATOM 1386 O O . PRO A 1 177 ? 3.45514 17.08078 24.46298 1.000 47.13437 184 PRO A O 1
ATOM 1390 N N . PHE A 1 178 ? 4.32045 16.81934 26.52741 1.000 45.03008 185 PHE A N 1
ATOM 1391 C CA . PHE A 1 178 ? 5.64291 16.48906 26.00943 1.000 44.11727 185 PHE A CA 1
ATOM 1392 C C . PHE A 1 178 ? 5.64448 15.12757 25.32561 1.000 50.59826 185 PHE A C 1
ATOM 1393 O O . PHE A 1 178 ? 6.21848 14.97215 24.24110 1.000 44.94706 185 PHE A O 1
ATOM 1401 N N . LEU A 1 179 ? 5.00880 14.12888 25.93973 1.000 45.60841 186 LEU A N 1
ATOM 1402 C CA . LEU A 1 179 ? 4.92390 12.81739 25.30587 1.000 44.59501 186 LEU A CA 1
ATOM 1403 C C . LEU A 1 179 ? 4.06636 12.87252 24.04726 1.000 49.97023 1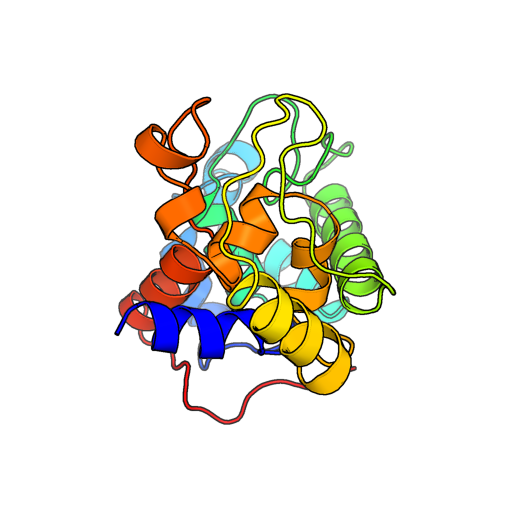86 LEU A C 1
ATOM 1404 O O 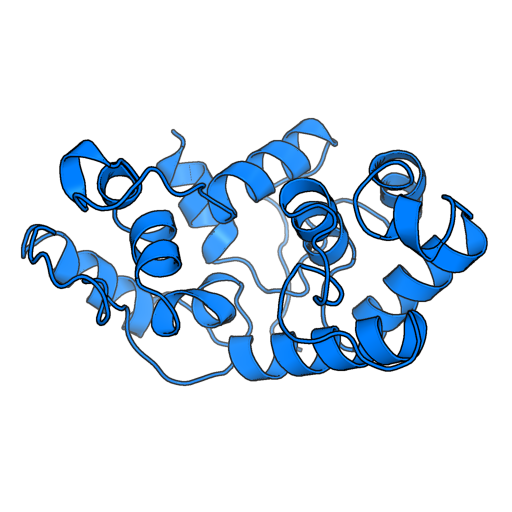. LEU A 1 179 ? 4.45853 12.35890 22.99280 1.000 57.43124 186 LEU A O 1
ATOM 1409 N N . ASP A 1 180 ? 2.88620 13.48728 24.13909 1.000 48.71072 187 ASP A N 1
ATOM 1410 C CA . ASP A 1 180 ? 2.02725 13.60724 22.96526 1.000 52.24046 187 ASP A CA 1
ATOM 1411 C C . ASP A 1 180 ? 2.73043 14.35584 21.83938 1.000 51.02849 187 ASP A C 1
ATOM 1412 O O . ASP A 1 180 ? 2.61157 13.98383 20.66473 1.000 48.91575 187 ASP A O 1
ATOM 1417 N N . GLY A 1 181 ? 3.45825 15.42152 22.17722 1.000 44.25883 188 GLY A N 1
ATOM 1418 C CA . GLY A 1 181 ? 4.18780 16.15636 21.15733 1.000 41.16955 188 GLY A CA 1
ATOM 1419 C C . GLY A 1 181 ? 5.23477 15.30136 20.47200 1.000 48.28326 188 GLY A C 1
ATOM 1420 O O . GLY A 1 181 ? 5.34191 15.29028 19.24240 1.000 52.90573 188 GLY A O 1
ATOM 1421 N N . ALA A 1 182 ? 6.01835 14.56228 21.26102 1.000 47.12727 189 ALA A N 1
ATOM 1422 C CA . ALA A 1 182 ? 7.03748 13.69389 20.67982 1.000 48.70499 189 ALA A CA 1
ATOM 1423 C C . ALA A 1 182 ? 6.41618 12.64002 19.77161 1.000 56.06925 189 ALA A C 1
ATOM 1424 O O . ALA A 1 182 ? 6.92174 12.38219 18.67236 1.000 54.45490 189 ALA A O 1
ATOM 1426 N N . ASN A 1 183 ? 5.31704 12.02002 20.21210 1.000 57.94593 190 ASN A N 1
ATOM 1427 C CA . ASN A 1 183 ? 4.68946 10.97059 19.41308 1.000 52.92392 190 ASN A CA 1
ATOM 1428 C C . ASN A 1 183 ? 4.11527 11.52313 18.11413 1.000 53.85287 190 ASN A C 1
ATOM 1429 O O . ASN A 1 183 ? 4.15696 10.85174 17.07610 1.000 61.73448 190 ASN A O 1
ATOM 1434 N N . THR A 1 184 ? 3.56673 12.73853 18.14983 1.000 49.79974 191 THR A N 1
ATOM 1435 C CA . THR A 1 184 ? 3.04605 13.33832 16.92679 1.000 48.29057 191 THR A CA 1
ATOM 1436 C C . THR A 1 184 ? 4.17282 13.65662 15.95359 1.000 56.18303 191 THR A C 1
ATOM 1437 O O . THR A 1 184 ? 4.04389 13.42525 14.74547 1.000 54.68944 191 THR A O 1
ATOM 1441 N N . ILE A 1 185 ? 5.29139 14.17197 16.46383 1.000 50.09369 192 ILE A N 1
ATOM 1442 C CA . ILE A 1 185 ? 6.43235 14.47134 15.60406 1.000 51.53528 192 ILE A CA 1
ATOM 1443 C C . ILE A 1 185 ? 6.91573 13.20592 14.90604 1.000 55.82824 192 ILE A C 1
ATOM 1444 O O . ILE A 1 185 ? 7.08795 13.17751 13.68214 1.000 63.34913 192 ILE A O 1
ATOM 1449 N N . LEU A 1 186 ? 7.13114 12.13586 15.67280 1.000 59.03305 193 LEU A N 1
ATOM 1450 C CA . LEU A 1 186 ? 7.57267 10.87678 15.07961 1.000 68.11535 193 LEU A CA 1
ATOM 1451 C C . LEU A 1 186 ? 6.50639 10.29988 14.15502 1.000 66.81379 193 LEU A C 1
ATOM 1452 O O . LEU A 1 186 ? 6.80960 9.85217 13.04313 1.000 73.06360 193 LEU A O 1
ATOM 1457 N N . ALA A 1 187 ? 5.24812 10.29665 14.60000 1.000 70.00229 194 ALA A N 1
ATOM 1458 C CA . ALA A 1 187 ? 4.16860 9.80832 13.74866 1.000 63.66221 194 ALA A CA 1
ATOM 1459 C C . ALA A 1 187 ? 4.15804 10.52514 12.40460 1.000 67.53241 194 ALA A C 1
ATOM 1460 O O . ALA A 1 187 ? 3.81827 9.93086 11.37421 1.000 64.86640 194 ALA A O 1
ATOM 1462 N N . TRP A 1 188 ? 4.53436 11.80173 12.39501 1.000 64.94559 195 TRP A N 1
ATOM 1463 C CA . TRP A 1 188 ? 4.54617 12.61323 11.18568 1.000 67.46319 195 TRP A CA 1
ATOM 1464 C C . TRP A 1 188 ? 5.85566 12.51567 10.41028 1.000 68.39842 195 TRP A C 1
ATOM 1465 O O . TRP A 1 188 ? 6.02960 13.23387 9.42055 1.000 62.72834 195 TRP A O 1
ATOM 1476 N N . GLY A 1 189 ? 6.77815 11.65787 10.83359 1.000 72.60240 196 GLY A N 1
ATOM 1477 C CA . GLY A 1 189 ? 8.03017 11.49698 10.12337 1.000 69.95951 196 GLY A CA 1
ATOM 1478 C C . GLY A 1 189 ? 9.14984 12.41296 10.55845 1.000 68.61899 196 GLY A C 1
ATOM 1479 O O . GLY A 1 189 ? 10.12844 12.56139 9.81937 1.000 66.16841 196 GLY A O 1
ATOM 1480 N N . GLY A 1 190 ? 9.04232 13.03714 11.72933 1.000 62.11117 197 GLY A N 1
ATOM 1481 C CA . GLY A 1 190 ? 10.10876 13.85124 12.26933 1.000 62.01489 197 GLY A CA 1
ATOM 1482 C C . GLY A 1 190 ? 11.07130 13.02986 13.10431 1.000 68.78622 197 GLY A C 1
ATOM 1483 O O . GLY A 1 190 ? 10.96210 11.80759 13.21911 1.000 81.21795 197 GLY A O 1
ATOM 1484 N N . LYS A 1 191 ? 12.02753 13.727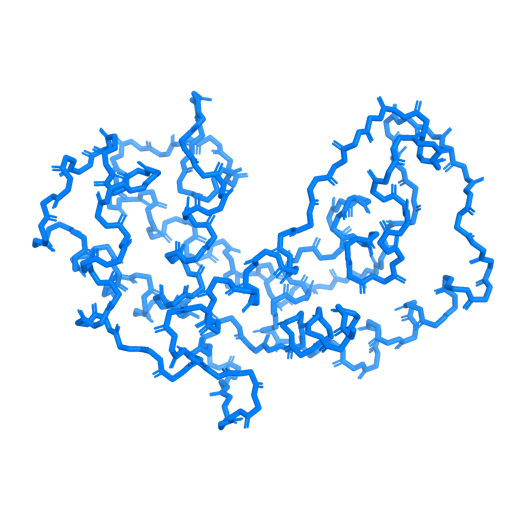65 13.71095 1.000 65.24130 198 LYS A N 1
ATOM 1485 C CA . LYS A 1 191 ? 13.06323 13.08081 14.50176 1.000 66.98450 198 LYS A CA 1
ATOM 1486 C C . LYS A 1 191 ? 13.27143 13.81451 15.81762 1.000 58.90278 198 LYS A C 1
ATOM 1487 O O . LYS A 1 191 ? 13.20454 15.04571 15.87468 1.000 63.34135 198 LYS A O 1
ATOM 1489 N N . LEU A 1 192 ? 13.52234 13.04146 16.87417 1.000 61.76680 199 LEU A N 1
ATOM 1490 C CA . LEU A 1 192 ? 13.97138 13.58025 18.14975 1.000 69.91541 199 LEU A CA 1
ATOM 1491 C C . LEU A 1 192 ? 15.47576 13.45333 18.33811 1.000 82.46387 199 LEU A C 1
ATOM 1492 O O . LEU A 1 192 ? 16.04572 14.17242 19.16615 1.000 86.72336 199 LEU A O 1
ATOM 1497 N N . ASP A 1 193 ? 16.12191 12.56700 17.58915 1.000 85.98735 200 ASP A N 1
ATOM 1498 C CA . ASP A 1 193 ? 17.56544 12.34104 17.66928 1.000 90.21638 200 ASP A CA 1
ATOM 1499 C C . ASP A 1 193 ? 18.28561 12.95647 16.47563 1.000 95.32029 200 ASP A C 1
ATOM 1500 O O . ASP A 1 193 ? 19.11461 12.31847 15.82624 1.000 96.58589 200 ASP A O 1
ATOM 1502 N N . GLY A 1 194 ? 17.97029 14.21323 16.17372 1.000 97.52323 201 GLY A N 1
ATOM 1503 C CA . GLY A 1 194 ? 18.56776 14.89337 15.04154 1.000 99.92164 201 GLY A CA 1
ATOM 1504 C C . GLY A 1 194 ? 19.35943 16.13018 15.41646 1.000 98.61081 201 GLY A C 1
ATOM 1505 O O . GLY A 1 194 ? 19.68477 16.33203 16.59038 1.000 101.45351 201 GLY A O 1
ATOM 1506 N N . LYS A 1 195 ? 19.65839 16.96926 14.41992 1.000 91.25853 202 LYS A N 1
ATOM 1507 C CA . LYS A 1 195 ? 20.52261 18.12757 14.63209 1.000 91.41091 202 LYS A CA 1
ATOM 1508 C C . LYS A 1 195 ? 20.09548 18.93280 15.85192 1.000 90.08958 202 LYS A C 1
ATOM 1509 O O . LYS A 1 195 ? 20.90436 19.21130 16.74470 1.000 83.97185 202 LYS A O 1
ATOM 1511 N N . GLY A 1 196 ? 18.83007 19.31737 15.90427 1.000 80.89904 203 GLY A N 1
ATOM 1512 C CA . GLY A 1 196 ? 18.32973 20.12563 16.99147 1.000 77.73365 203 GLY A CA 1
ATOM 1513 C C . GLY A 1 196 ? 18.08508 21.56737 16.58315 1.000 85.27828 203 GLY A C 1
ATOM 1514 O O . GLY A 1 196 ? 17.97088 21.91140 15.40489 1.000 88.88016 203 GLY A O 1
ATOM 1515 N N . GLY A 1 197 ? 18.01054 22.43108 17.59733 1.000 79.29389 204 GLY A N 1
ATOM 1516 C CA . GLY A 1 197 ? 17.73424 23.82975 17.41519 1.000 70.57320 204 GLY A CA 1
ATOM 1517 C C . GLY A 1 197 ? 18.89140 24.72304 17.81486 1.000 80.32084 204 GLY A C 1
ATOM 1518 O O . GLY A 1 197 ? 20.06434 24.32475 17.81017 1.000 81.87408 204 GLY A O 1
ATOM 1519 N N . SER A 1 198 ? 18.55699 25.95998 18.14799 1.000 87.42920 205 SER A N 1
ATOM 1520 C CA . SER A 1 198 ? 19.50879 26.96813 18.58162 1.000 96.70894 205 SER A CA 1
ATOM 1521 C C . SER A 1 198 ? 18.82333 27.87049 19.59483 1.000 106.39478 205 SER A C 1
ATOM 1522 O O . SER A 1 198 ? 17.59142 27.88903 19.68211 1.000 97.84565 205 SER A O 1
ATOM 1524 N N . PRO A 1 199 ? 19.59616 28.62039 20.38379 1.000 119.37980 206 PRO A N 1
ATOM 1525 C CA . PRO A 1 199 ? 18.99762 29.53444 21.36559 1.000 122.32520 206 PRO A CA 1
ATOM 1526 C C . PRO A 1 199 ? 18.60180 30.89024 20.80170 1.000 122.48483 206 PRO A C 1
ATOM 1527 O O . PRO A 1 199 ? 18.17677 31.75608 21.57459 1.000 123.50386 206 PRO A O 1
ATOM 1531 N N . SER A 1 200 ? 18.73274 31.09895 19.49353 1.000 121.24079 207 SER A N 1
ATOM 1532 C CA . SER A 1 200 ? 18.36854 32.36597 18.86408 1.000 120.50217 207 SER A CA 1
ATOM 1533 C C . SER A 1 200 ? 17.00093 32.85716 19.33106 1.000 118.65221 207 SER A C 1
ATOM 1534 O O . SER A 1 200 ? 15.96901 32.47987 18.77462 1.000 115.25757 207 SER A O 1
#

Foldseek 3Di:
DLLVLLQLAQQFFQQWQLADDLVLLLVVQCCFACVCVVVVSDSVVLSVLQVLLNVLRGHSLLQRLLRRVQTYDPQAAGSSPHGADDHNNVRSNVVSNLLLVQLQDDAFADQAAPVQGDPFDDPVLSVVRRCCCVPRRDRRGNNSNPGGPGNCSVCLNRNVVCQDCVGNVPHHDDRSSSSSSVVCVVSPGHSPDDGDDSD

Organism: NCBI:txid204090